Protein AF-A0A3A6JSD5-F1 (afdb_monomer_lite)

Sequence (363 aa):
MSEELAAAHAFDFSALGDLSEQAVETDQQFDLHYGIAQDEYLISCIYVAKMHALTAKAGRYGGGTWTKWYESKGMSEGSARTMTQNGDAFKSATVADLKLLPSISRKDLNLIARSGCAEQLTAAAGDSQRVQELLAQLKAEKDRADAAEKSAQNARKENAYFKELVKSAEAQTSKDAERREEAESRYESALADISGLKEQNAKLQQSYHDADESRIAANLQRQKAEAERDKAEARAKNAEGQLSGSRQVAEAAKLRADKLQEENAALKKQPIAAVVDEEEVDRRAGEKAYEIAAGMTADYKAQQEQDARDAYDSIILAGRSITSIVQSAKMQFRKLPNDQRETAINQFVHTLASAQGEVSACL

Radius of gyration: 69.64 Å; chains: 1; bounding box: 130×43×183 Å

Structure (mmCIF, N/CA/C/O backbone):
data_AF-A0A3A6JSD5-F1
#
_entry.id   AF-A0A3A6JSD5-F1
#
loop_
_atom_site.group_PDB
_atom_site.id
_atom_site.type_symbol
_atom_site.label_atom_id
_atom_site.label_alt_id
_atom_site.label_comp_id
_atom_site.label_asym_id
_atom_site.label_entity_id
_atom_site.label_seq_id
_atom_site.pdbx_PDB_ins_code
_atom_site.Cartn_x
_atom_site.Cartn_y
_atom_site.Cartn_z
_atom_site.occupancy
_atom_site.B_iso_or_equiv
_atom_site.auth_seq_id
_atom_site.auth_comp_id
_atom_site.auth_asym_id
_atom_site.auth_atom_id
_atom_site.pdbx_PDB_model_num
ATOM 1 N N . MET A 1 1 ? 17.916 -12.915 -29.711 1.00 42.59 1 MET A N 1
ATOM 2 C CA . MET A 1 1 ? 17.283 -13.770 -30.741 1.00 42.59 1 MET A CA 1
ATOM 3 C C . MET A 1 1 ? 17.569 -13.285 -32.173 1.00 42.59 1 MET A C 1
ATOM 5 O O . MET A 1 1 ? 16.800 -13.601 -33.067 1.00 42.59 1 MET A O 1
ATOM 9 N N . SER A 1 2 ? 18.663 -12.547 -32.425 1.00 50.66 2 SER A N 1
ATOM 10 C CA . SER A 1 2 ? 18.836 -11.831 -33.708 1.00 50.66 2 SER A CA 1
ATOM 11 C C . SER A 1 2 ? 20.119 -12.163 -34.479 1.00 50.66 2 SER A C 1
ATOM 13 O O . SER A 1 2 ? 20.198 -11.814 -35.646 1.00 50.66 2 SER A O 1
ATOM 15 N N . GLU A 1 3 ? 21.086 -12.868 -33.885 1.00 37.69 3 GLU A N 1
ATOM 16 C CA . GLU A 1 3 ? 22.283 -13.347 -34.607 1.00 37.69 3 GLU A CA 1
ATOM 17 C C . GLU A 1 3 ? 22.128 -14.795 -35.089 1.00 37.69 3 GLU A C 1
ATOM 19 O O . GLU A 1 3 ? 22.501 -15.127 -36.208 1.00 37.69 3 GLU A O 1
ATOM 24 N N . GLU A 1 4 ? 21.473 -15.646 -34.297 1.00 33.38 4 GLU A N 1
ATOM 25 C CA . GLU A 1 4 ? 21.299 -17.069 -34.622 1.00 33.38 4 GLU A CA 1
ATOM 26 C C . GLU A 1 4 ? 20.234 -17.310 -35.711 1.00 33.38 4 GLU A C 1
ATOM 28 O O . GLU A 1 4 ? 20.317 -18.276 -36.463 1.00 33.38 4 GLU A O 1
ATOM 33 N N . LEU A 1 5 ? 19.272 -16.386 -35.868 1.00 34.31 5 LEU A N 1
ATOM 34 C CA . LEU A 1 5 ? 18.280 -16.435 -36.951 1.00 34.31 5 LEU A CA 1
ATOM 35 C C . LEU A 1 5 ? 18.837 -15.929 -38.296 1.00 34.31 5 LEU A C 1
ATOM 37 O O . LEU A 1 5 ? 18.338 -16.326 -39.344 1.00 34.31 5 LEU A O 1
ATOM 41 N N . ALA A 1 6 ? 19.871 -15.077 -38.277 1.00 38.81 6 ALA A N 1
ATOM 42 C CA . ALA A 1 6 ? 20.534 -14.594 -39.491 1.00 38.81 6 ALA A CA 1
ATOM 43 C C . ALA A 1 6 ? 21.442 -15.673 -40.111 1.00 38.81 6 ALA A C 1
ATOM 45 O O . ALA A 1 6 ? 21.559 -15.762 -41.331 1.00 38.81 6 ALA A O 1
ATOM 46 N N . ALA A 1 7 ? 22.017 -16.552 -39.282 1.00 39.84 7 ALA A N 1
ATOM 47 C CA . ALA A 1 7 ? 22.824 -17.683 -39.738 1.00 39.84 7 ALA A CA 1
ATOM 48 C C . ALA A 1 7 ? 22.007 -18.775 -40.464 1.00 39.84 7 ALA A C 1
ATOM 50 O O . ALA A 1 7 ? 22.569 -19.546 -41.238 1.00 39.84 7 ALA A O 1
ATOM 51 N N . ALA A 1 8 ? 20.685 -18.835 -40.261 1.00 41.03 8 ALA A N 1
ATOM 52 C CA . ALA A 1 8 ? 19.829 -19.896 -40.800 1.00 41.03 8 ALA A CA 1
ATOM 53 C C . ALA A 1 8 ? 19.474 -19.750 -42.299 1.00 41.03 8 ALA A C 1
ATOM 55 O O . ALA A 1 8 ? 18.882 -20.665 -42.868 1.00 41.03 8 ALA A O 1
ATOM 56 N N . HIS A 1 9 ? 19.839 -18.635 -42.948 1.00 55.91 9 HIS A N 1
ATOM 57 C CA . HIS A 1 9 ? 19.496 -18.341 -44.351 1.00 55.91 9 HIS A CA 1
ATOM 58 C C . HIS A 1 9 ? 20.699 -18.044 -45.268 1.00 55.91 9 HIS A C 1
ATOM 60 O O . HIS A 1 9 ? 20.503 -17.621 -46.407 1.00 55.91 9 HIS A O 1
ATOM 66 N N . ALA A 1 10 ? 21.936 -18.274 -44.817 1.00 72.56 10 ALA A N 1
ATOM 67 C CA . ALA A 1 10 ? 23.118 -18.085 -45.660 1.00 72.56 10 ALA A CA 1
ATOM 68 C C . ALA A 1 10 ? 23.204 -19.170 -46.752 1.00 72.56 10 ALA A C 1
ATOM 70 O O . ALA A 1 10 ? 23.018 -20.358 -46.481 1.00 72.56 10 ALA A O 1
ATOM 71 N N . PHE A 1 11 ? 23.488 -18.768 -47.993 1.00 85.75 11 PHE A N 1
ATOM 72 C CA . PHE A 1 11 ? 23.647 -19.705 -49.104 1.00 85.75 11 PHE A CA 1
ATOM 73 C C . PHE A 1 11 ? 24.937 -20.527 -48.937 1.00 85.75 11 PHE A C 1
ATOM 75 O O . PHE A 1 11 ? 26.003 -19.977 -48.664 1.00 85.75 11 PHE A O 1
ATOM 82 N N . ASP A 1 12 ? 24.860 -21.849 -49.115 1.00 87.81 12 ASP A N 1
ATOM 83 C CA . ASP A 1 12 ? 26.026 -22.725 -48.972 1.00 87.81 12 ASP A CA 1
ATOM 84 C C . ASP A 1 12 ? 26.938 -22.669 -50.211 1.00 87.81 12 ASP A C 1
ATOM 86 O O . ASP A 1 12 ? 26.616 -23.190 -51.285 1.00 87.81 12 ASP A O 1
ATOM 90 N N . PHE A 1 13 ? 28.113 -22.059 -50.043 1.00 89.81 13 PHE A N 1
ATOM 91 C CA . PHE A 1 13 ? 29.154 -21.962 -51.069 1.00 89.81 13 PHE A CA 1
ATOM 92 C C . PHE A 1 13 ? 30.253 -23.027 -50.952 1.00 89.81 13 PHE A C 1
ATOM 94 O O . PHE A 1 13 ? 31.228 -22.961 -51.704 1.00 89.81 13 PHE A O 1
ATOM 101 N N . SER A 1 14 ? 30.122 -24.025 -50.069 1.00 86.38 14 SER A N 1
ATOM 102 C CA . SER A 1 14 ? 31.127 -25.086 -49.861 1.00 86.38 14 SER A CA 1
ATOM 103 C C . SER A 1 14 ? 31.531 -25.802 -51.158 1.00 86.38 14 SER A C 1
ATOM 105 O O . SER A 1 14 ? 32.693 -26.153 -51.363 1.00 86.38 14 SER A O 1
ATOM 107 N N . ALA A 1 15 ? 30.593 -25.929 -52.100 1.00 83.62 15 ALA A N 1
ATOM 108 C CA . ALA A 1 15 ? 30.813 -26.527 -53.415 1.00 83.62 15 ALA A CA 1
ATOM 109 C C . ALA A 1 15 ? 31.814 -25.767 -54.315 1.00 83.62 15 ALA A C 1
ATOM 111 O O . ALA A 1 15 ? 32.193 -26.296 -55.365 1.00 83.62 15 ALA A O 1
ATOM 112 N N . LEU A 1 16 ? 32.218 -24.545 -53.944 1.00 84.44 16 LEU A N 1
ATOM 113 C CA . LEU A 1 16 ? 33.203 -23.730 -54.663 1.00 84.44 16 LEU A CA 1
ATOM 114 C C . LEU A 1 16 ? 34.655 -23.967 -54.205 1.00 84.44 16 LEU A C 1
ATOM 116 O O . LEU A 1 16 ? 35.563 -23.385 -54.801 1.00 84.44 16 LEU A O 1
ATOM 120 N N . GLY A 1 17 ? 34.891 -24.821 -53.200 1.00 86.56 17 GLY A N 1
ATOM 121 C CA . GLY A 1 17 ? 36.236 -25.130 -52.698 1.00 86.56 17 GLY A CA 1
ATOM 122 C C . GLY A 1 17 ? 36.961 -23.871 -52.221 1.00 86.56 17 GLY A C 1
ATOM 123 O O . GLY A 1 17 ? 36.380 -23.068 -51.501 1.00 86.56 17 GLY A O 1
ATOM 124 N N . ASP A 1 18 ? 38.188 -23.649 -52.689 1.00 87.69 18 ASP A N 1
ATOM 125 C CA . ASP A 1 18 ? 39.027 -22.500 -52.304 1.00 87.69 18 ASP A CA 1
ATOM 126 C C . ASP A 1 18 ? 38.413 -21.122 -52.636 1.00 87.69 18 ASP A C 1
ATOM 128 O O . ASP A 1 18 ? 38.892 -20.089 -52.169 1.00 87.69 18 ASP A O 1
ATOM 132 N N . LEU A 1 19 ? 37.351 -21.075 -53.449 1.00 85.88 19 LEU A N 1
ATOM 133 C CA . LEU A 1 19 ? 36.628 -19.843 -53.784 1.00 85.88 19 LEU A CA 1
ATOM 134 C C . LEU A 1 19 ? 35.422 -19.576 -52.865 1.00 85.88 19 LEU A C 1
ATOM 136 O O . LEU A 1 19 ? 34.755 -18.554 -53.038 1.00 85.88 19 LEU A O 1
ATOM 140 N N . SER A 1 20 ? 35.120 -20.461 -51.907 1.00 86.56 20 SER A N 1
ATOM 141 C CA . SER A 1 20 ? 33.927 -20.361 -51.056 1.00 86.56 20 SER A CA 1
ATOM 142 C C . SER A 1 20 ? 33.933 -19.115 -50.173 1.00 86.56 20 SER A C 1
ATOM 144 O O . SER A 1 20 ? 32.911 -18.451 -50.063 1.00 86.56 20 SER A O 1
ATOM 146 N N . GLU A 1 21 ? 35.076 -18.754 -49.588 1.00 81.56 21 GLU A N 1
ATOM 147 C CA . GLU A 1 21 ? 35.198 -17.571 -48.724 1.00 81.56 21 GLU A CA 1
ATOM 148 C C . GLU A 1 21 ? 34.956 -16.274 -49.512 1.00 81.56 21 GLU A C 1
ATOM 150 O O . GLU A 1 21 ? 34.164 -15.426 -49.104 1.00 81.56 21 GLU A O 1
ATOM 155 N N . GLN A 1 22 ? 35.535 -16.173 -50.715 1.00 78.75 22 GLN A N 1
ATOM 156 C CA . GLN A 1 22 ? 35.304 -15.039 -51.618 1.00 78.75 22 GLN A CA 1
ATOM 157 C C . GLN A 1 22 ? 33.846 -14.956 -52.081 1.00 78.75 22 GLN A C 1
ATOM 159 O O . GLN A 1 22 ? 33.339 -13.861 -52.338 1.00 78.75 22 GLN A O 1
ATOM 164 N N . ALA A 1 23 ? 33.169 -16.099 -52.217 1.00 85.12 23 ALA A N 1
ATOM 165 C CA . ALA A 1 23 ? 31.754 -16.147 -52.551 1.00 85.12 23 ALA A CA 1
ATOM 166 C C . ALA A 1 23 ? 30.880 -15.718 -51.364 1.00 85.12 23 ALA A C 1
ATOM 168 O O . ALA A 1 23 ? 29.993 -14.900 -51.562 1.00 85.12 23 ALA A O 1
ATOM 169 N N . VAL A 1 24 ? 31.176 -16.150 -50.134 1.00 88.12 24 VAL A N 1
ATOM 170 C CA . VAL A 1 24 ? 30.471 -15.682 -48.924 1.00 88.12 24 VAL A CA 1
ATOM 171 C C . VAL A 1 24 ? 30.602 -14.167 -48.763 1.00 88.12 24 VAL A C 1
ATOM 173 O O . VAL A 1 24 ? 29.607 -13.482 -48.544 1.00 88.12 24 VAL A O 1
ATOM 176 N N . GLU A 1 25 ? 31.803 -13.617 -48.939 1.00 78.12 25 GLU A N 1
ATOM 177 C CA . GLU A 1 25 ? 32.008 -12.166 -48.886 1.00 78.12 25 GLU A CA 1
ATOM 178 C C . GLU A 1 25 ? 31.223 -11.450 -49.999 1.00 78.12 25 GLU A C 1
ATOM 180 O O . GLU A 1 25 ? 30.552 -10.448 -49.761 1.00 78.12 25 GLU A O 1
ATOM 185 N N . THR A 1 26 ? 31.262 -11.982 -51.224 1.00 80.94 26 THR A N 1
ATOM 186 C CA . THR A 1 26 ? 30.522 -11.422 -52.368 1.00 80.94 26 THR A CA 1
ATOM 187 C C . THR A 1 26 ? 29.004 -11.476 -52.150 1.00 80.94 26 THR A C 1
ATOM 189 O O . THR A 1 26 ? 28.303 -10.561 -52.576 1.00 80.94 26 THR A O 1
ATOM 192 N N . ASP A 1 27 ? 28.504 -12.509 -51.473 1.00 86.56 27 ASP A N 1
ATOM 193 C CA . ASP A 1 27 ? 27.097 -12.686 -51.112 1.00 86.56 27 ASP A CA 1
ATOM 194 C C . ASP A 1 27 ? 26.633 -11.649 -50.088 1.00 86.56 27 ASP A C 1
ATOM 196 O O . ASP A 1 27 ? 25.648 -10.949 -50.310 1.00 86.56 27 ASP A O 1
ATOM 200 N N . GLN A 1 28 ? 27.402 -11.478 -49.012 1.00 80.81 28 GLN A N 1
ATOM 201 C CA . GLN A 1 28 ? 27.122 -10.475 -47.985 1.00 80.81 28 GLN A CA 1
ATOM 202 C C . GLN A 1 28 ? 27.120 -9.062 -48.572 1.00 80.81 28 GLN A C 1
ATOM 204 O O . GLN A 1 28 ? 26.242 -8.259 -48.268 1.00 80.81 28 GLN A O 1
ATOM 209 N N . GLN A 1 29 ? 28.081 -8.761 -49.448 1.00 75.88 29 GLN A N 1
ATOM 210 C CA . GLN A 1 29 ? 28.134 -7.466 -50.120 1.00 75.88 29 GLN A CA 1
ATOM 211 C C . GLN A 1 29 ? 26.963 -7.263 -51.088 1.00 75.88 29 GLN A C 1
ATOM 213 O O . GLN A 1 29 ? 26.443 -6.157 -51.197 1.00 75.88 29 GLN A O 1
ATOM 218 N N . PHE A 1 30 ? 26.504 -8.313 -51.770 1.00 82.06 30 PHE A N 1
ATOM 219 C CA . PHE A 1 30 ? 25.304 -8.229 -52.597 1.00 82.06 30 PHE A CA 1
ATOM 220 C C . PHE A 1 30 ? 24.054 -7.916 -51.758 1.00 82.06 30 PHE A C 1
ATOM 222 O O . PHE A 1 30 ? 23.302 -7.008 -52.121 1.00 82.06 30 PHE A O 1
ATOM 229 N N . ASP A 1 31 ? 23.867 -8.597 -50.624 1.00 83.94 31 ASP A N 1
ATOM 230 C CA . ASP A 1 31 ? 22.701 -8.424 -49.743 1.00 83.94 31 ASP A CA 1
ATOM 231 C C . ASP A 1 31 ? 22.608 -7.026 -49.121 1.00 83.94 31 ASP A C 1
ATOM 233 O O . ASP A 1 31 ? 21.510 -6.530 -48.881 1.00 83.94 31 ASP A O 1
ATOM 237 N N . LEU A 1 32 ? 23.745 -6.359 -48.905 1.00 75.19 32 LEU A N 1
ATOM 238 C CA . LEU A 1 32 ? 23.772 -4.980 -48.409 1.00 75.19 32 LEU A CA 1
ATOM 239 C C . LEU A 1 32 ? 23.178 -3.966 -49.394 1.00 75.19 32 LEU A C 1
ATOM 241 O O . LEU A 1 32 ? 22.755 -2.898 -48.963 1.00 75.19 32 LEU A O 1
ATOM 245 N N . HIS A 1 33 ? 23.164 -4.285 -50.690 1.00 72.81 33 HIS A N 1
ATOM 246 C CA . HIS A 1 33 ? 22.821 -3.337 -51.753 1.00 72.81 33 HIS A CA 1
ATOM 247 C C . HIS A 1 33 ? 21.569 -3.728 -52.538 1.00 72.81 33 HIS A C 1
ATOM 249 O O . HIS A 1 33 ? 20.873 -2.881 -53.105 1.00 72.81 33 HIS A O 1
ATOM 255 N N . TYR A 1 34 ? 21.271 -5.022 -52.608 1.00 78.50 34 TYR A N 1
ATOM 256 C CA . TYR A 1 34 ? 20.172 -5.524 -53.415 1.00 78.50 34 TYR A CA 1
ATOM 257 C C . TYR A 1 34 ? 18.807 -5.131 -52.831 1.00 78.50 34 TYR A C 1
ATOM 259 O O . TYR A 1 34 ? 18.464 -5.472 -51.705 1.00 78.50 34 TYR A O 1
ATOM 267 N N . GLY A 1 35 ? 18.008 -4.405 -53.621 1.00 71.50 35 GLY A N 1
ATOM 268 C CA . GLY A 1 35 ? 16.639 -4.016 -53.260 1.00 71.50 35 GLY A CA 1
ATOM 269 C C . GLY A 1 35 ? 16.515 -2.835 -52.287 1.00 71.50 35 GLY A C 1
ATOM 270 O O . GLY A 1 35 ? 15.391 -2.469 -51.951 1.00 71.50 35 GLY A O 1
ATOM 271 N N . ILE A 1 36 ? 17.626 -2.216 -51.869 1.00 70.06 36 ILE A N 1
ATOM 272 C CA . ILE A 1 36 ? 17.626 -1.107 -50.901 1.00 70.06 36 ILE A CA 1
ATOM 273 C C . ILE A 1 36 ? 17.214 0.224 -51.546 1.00 70.06 36 ILE A C 1
ATOM 275 O O . ILE A 1 36 ? 16.305 0.893 -51.055 1.00 70.06 36 ILE A O 1
ATOM 279 N N . ALA A 1 37 ? 17.849 0.614 -52.656 1.00 61.47 37 ALA A N 1
ATOM 280 C CA . ALA A 1 37 ? 17.538 1.853 -53.370 1.00 61.47 37 ALA A CA 1
ATOM 281 C C . ALA A 1 37 ? 17.940 1.786 -54.855 1.00 61.47 37 ALA A C 1
ATOM 283 O O . ALA A 1 37 ? 18.805 1.007 -55.260 1.00 61.47 37 ALA A O 1
ATOM 284 N N . GLN A 1 38 ? 17.305 2.613 -55.695 1.00 50.62 38 GLN A N 1
ATOM 285 C CA . GLN A 1 38 ? 17.523 2.607 -57.151 1.00 50.62 38 GLN A CA 1
ATOM 286 C C . GLN A 1 38 ? 18.965 2.982 -57.539 1.00 50.62 38 GLN A C 1
ATOM 288 O O . GLN A 1 38 ? 19.469 2.555 -58.577 1.00 50.62 38 GLN A O 1
ATOM 293 N N . ASP A 1 39 ? 19.642 3.780 -56.720 1.00 48.72 39 ASP A N 1
ATOM 294 C CA . ASP A 1 39 ? 21.018 4.216 -56.929 1.00 48.72 39 ASP A CA 1
ATOM 295 C C . ASP A 1 39 ? 22.075 3.170 -56.551 1.00 48.72 39 ASP A C 1
ATOM 297 O O . ASP A 1 39 ? 23.202 3.284 -57.038 1.00 48.72 39 ASP A O 1
ATOM 301 N N . GLU A 1 40 ? 21.710 2.136 -55.790 1.00 59.59 40 GLU A N 1
ATOM 302 C CA . GLU A 1 40 ? 22.591 1.019 -55.416 1.00 59.59 40 GLU A CA 1
ATOM 303 C C . GLU A 1 40 ? 22.521 -0.169 -56.389 1.00 59.59 40 GLU A C 1
ATOM 305 O O . GLU A 1 40 ? 23.365 -1.065 -56.353 1.00 59.59 40 GLU A O 1
ATOM 310 N N . TYR A 1 41 ? 21.590 -0.134 -57.348 1.00 69.00 41 TYR A N 1
ATOM 311 C CA . TYR A 1 41 ? 21.395 -1.184 -58.355 1.00 69.00 41 TYR A CA 1
ATOM 312 C C . TYR A 1 41 ? 22.679 -1.558 -59.117 1.00 69.00 41 TYR A C 1
ATOM 314 O O . TYR A 1 41 ? 22.926 -2.730 -59.409 1.00 69.00 41 TYR A O 1
ATOM 322 N N . LEU A 1 42 ? 23.526 -0.572 -59.427 1.00 64.12 42 LEU A N 1
ATOM 323 C CA . LEU A 1 42 ? 24.788 -0.804 -60.136 1.00 64.12 42 LEU A CA 1
ATOM 324 C C . LEU A 1 42 ? 25.796 -1.580 -59.279 1.00 64.12 42 LEU A C 1
ATOM 326 O O . LEU A 1 42 ? 26.529 -2.416 -59.802 1.00 64.12 42 LEU A O 1
ATOM 330 N N . ILE A 1 43 ? 25.794 -1.349 -57.965 1.00 65.06 43 ILE A N 1
ATOM 331 C CA . ILE A 1 43 ? 26.644 -2.071 -57.014 1.00 65.06 43 ILE A CA 1
ATOM 332 C C . ILE A 1 43 ? 26.191 -3.532 -56.937 1.00 65.06 43 ILE A C 1
ATOM 334 O O . ILE A 1 43 ? 27.011 -4.445 -57.052 1.00 65.06 43 ILE A O 1
ATOM 338 N N . SER A 1 44 ? 24.879 -3.772 -56.877 1.00 73.94 44 SER A N 1
ATOM 339 C CA . SER A 1 44 ? 24.324 -5.126 -56.963 1.00 73.94 44 SER A CA 1
ATOM 340 C C . SER A 1 44 ? 24.715 -5.828 -58.272 1.00 73.94 44 SER A C 1
ATOM 342 O O . SER A 1 44 ? 25.074 -7.003 -58.247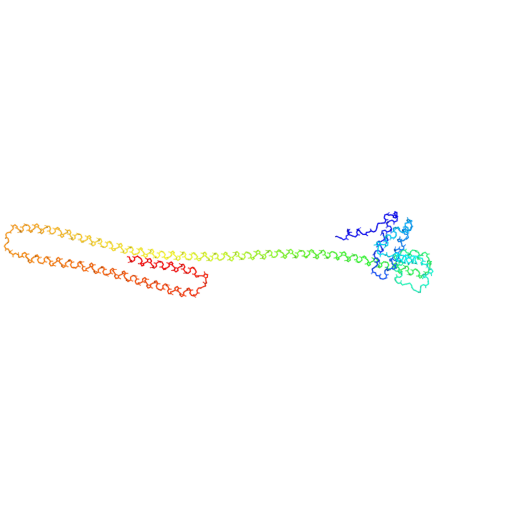 1.00 73.94 44 SER A O 1
ATOM 344 N N . CYS A 1 45 ? 24.725 -5.125 -59.414 1.00 76.56 45 CYS A N 1
ATOM 345 C CA . CYS A 1 45 ? 25.175 -5.688 -60.697 1.00 76.56 45 CYS A CA 1
ATOM 346 C C . CYS A 1 45 ? 26.647 -6.139 -60.658 1.00 76.56 45 CYS A C 1
ATOM 348 O O . CYS A 1 45 ? 26.979 -7.210 -61.170 1.00 76.56 45 CYS A O 1
ATOM 350 N N . ILE A 1 46 ? 27.527 -5.363 -60.015 1.00 76.19 46 ILE A N 1
ATOM 351 C CA . ILE A 1 46 ? 28.951 -5.703 -59.858 1.00 76.19 46 ILE A CA 1
ATOM 352 C C . ILE A 1 46 ? 29.116 -7.001 -59.061 1.00 76.19 46 ILE A C 1
ATOM 354 O O . ILE A 1 46 ? 29.869 -7.887 -59.482 1.00 76.19 46 ILE A O 1
ATOM 358 N N . TYR A 1 47 ? 28.403 -7.149 -57.942 1.00 81.81 47 TYR A N 1
ATOM 359 C CA . TYR A 1 47 ? 28.507 -8.351 -57.111 1.00 81.81 47 TYR A CA 1
ATOM 360 C C . TYR A 1 47 ? 27.864 -9.580 -57.763 1.00 81.81 47 TYR A C 1
ATOM 362 O O . TYR A 1 47 ? 28.445 -10.662 -57.693 1.00 81.81 47 TYR A O 1
ATOM 370 N N . VAL A 1 48 ? 26.774 -9.422 -58.522 1.00 86.12 48 VAL A N 1
ATOM 371 C CA . VAL A 1 48 ? 26.215 -10.505 -59.358 1.00 86.12 48 VAL A CA 1
ATOM 372 C C . VAL A 1 48 ? 27.226 -10.967 -60.410 1.00 86.12 48 VAL A C 1
ATOM 374 O O . VAL A 1 48 ? 27.431 -12.170 -60.588 1.00 86.12 48 VAL A O 1
ATOM 377 N N . ALA A 1 49 ? 27.914 -10.038 -61.077 1.00 82.19 49 ALA A N 1
ATOM 378 C CA . ALA A 1 49 ? 28.960 -10.366 -62.044 1.00 82.19 49 ALA A CA 1
ATOM 379 C C . ALA A 1 49 ? 30.202 -10.996 -61.384 1.00 82.19 49 ALA A C 1
ATOM 381 O O . ALA A 1 49 ? 30.868 -11.849 -61.971 1.00 82.19 49 ALA A O 1
ATOM 382 N N . LYS A 1 50 ? 30.563 -10.588 -60.160 1.00 83.44 50 LYS A N 1
ATOM 383 C CA . LYS A 1 50 ? 31.647 -11.218 -59.383 1.00 83.44 50 LYS A CA 1
ATOM 384 C C . LYS A 1 50 ? 31.275 -12.650 -58.985 1.00 83.44 50 LYS A C 1
ATOM 386 O O . LYS A 1 50 ? 32.079 -13.554 -59.201 1.00 83.44 50 LYS A O 1
ATOM 391 N N . MET A 1 51 ? 30.052 -12.873 -58.505 1.00 87.88 51 MET A N 1
ATOM 392 C CA . MET A 1 51 ? 29.543 -14.203 -58.157 1.00 87.88 51 MET A CA 1
ATOM 393 C C . MET A 1 51 ? 29.476 -15.129 -59.378 1.00 87.88 51 MET A C 1
ATOM 395 O O . MET A 1 51 ? 29.882 -16.293 -59.321 1.00 87.88 51 MET A O 1
ATOM 399 N N . HIS A 1 52 ? 29.025 -14.597 -60.516 1.00 88.94 52 HIS A N 1
ATOM 400 C CA . HIS A 1 52 ? 29.042 -15.294 -61.803 1.00 88.94 52 HIS A CA 1
ATOM 401 C C . HIS A 1 52 ? 30.462 -15.727 -62.195 1.00 88.94 52 HIS A C 1
ATOM 403 O O . HIS A 1 52 ? 30.691 -16.897 -62.491 1.00 88.94 52 HIS A O 1
ATOM 409 N N . ALA A 1 53 ? 31.452 -14.839 -62.080 1.00 86.12 53 ALA A N 1
ATOM 410 C CA . ALA A 1 53 ? 32.843 -15.173 -62.378 1.00 86.12 53 ALA A CA 1
ATOM 411 C C . ALA A 1 53 ? 33.440 -16.224 -61.418 1.00 86.12 53 ALA A C 1
ATOM 413 O O . ALA A 1 53 ? 34.167 -17.112 -61.864 1.00 86.12 53 ALA A O 1
ATOM 414 N N . LEU A 1 54 ? 33.147 -16.149 -60.113 1.00 85.56 54 LEU A N 1
ATOM 415 C CA . LEU A 1 54 ? 33.625 -17.120 -59.115 1.00 85.56 54 LEU A CA 1
ATOM 416 C C . LEU A 1 54 ? 33.069 -18.525 -59.384 1.00 85.56 54 LEU A C 1
ATOM 418 O O . LEU A 1 54 ? 33.810 -19.507 -59.417 1.00 85.56 54 LEU A O 1
ATOM 422 N N . THR A 1 55 ? 31.769 -18.613 -59.652 1.00 87.56 55 THR A N 1
ATOM 423 C CA . THR A 1 55 ? 31.092 -19.881 -59.964 1.00 87.56 55 THR A CA 1
ATOM 424 C C . THR A 1 55 ? 31.498 -20.454 -61.326 1.00 87.56 55 THR A C 1
ATOM 426 O O . THR A 1 55 ? 31.624 -21.675 -61.466 1.00 87.56 55 THR A O 1
ATOM 429 N N . ALA A 1 56 ? 31.781 -19.598 -62.313 1.00 86.12 56 ALA A N 1
ATOM 430 C CA . ALA A 1 56 ? 32.348 -20.006 -63.596 1.00 86.12 56 ALA A CA 1
ATOM 431 C C . ALA A 1 56 ? 33.778 -20.553 -63.449 1.00 86.12 56 ALA A C 1
ATOM 433 O O . ALA A 1 56 ? 34.078 -21.610 -64.003 1.00 86.12 56 ALA A O 1
ATOM 434 N N . LYS A 1 57 ? 34.641 -19.899 -62.654 1.00 83.69 57 LYS A N 1
ATOM 435 C CA . LYS A 1 57 ? 36.012 -20.369 -62.362 1.00 83.69 57 LYS A CA 1
ATOM 436 C C . LYS A 1 57 ? 36.040 -21.730 -61.668 1.00 83.69 57 LYS A C 1
ATOM 438 O O . LYS A 1 57 ? 36.916 -22.535 -61.960 1.00 83.69 57 LYS A O 1
ATOM 443 N N . ALA A 1 58 ? 35.064 -22.013 -60.807 1.00 81.38 58 ALA A N 1
ATOM 444 C CA . ALA A 1 58 ? 34.901 -23.324 -60.179 1.00 81.38 58 ALA A CA 1
ATOM 445 C C . ALA A 1 58 ? 34.369 -24.413 -61.142 1.00 81.38 58 ALA A C 1
ATOM 447 O O . ALA A 1 58 ? 34.177 -25.560 -60.734 1.00 81.38 58 ALA A O 1
ATOM 448 N N . GLY A 1 59 ? 34.082 -24.077 -62.408 1.00 76.81 59 GLY A N 1
ATOM 449 C CA . GLY A 1 59 ? 33.519 -25.006 -63.391 1.00 76.81 59 GLY A CA 1
ATOM 450 C C . GLY A 1 59 ? 32.090 -25.447 -63.055 1.00 76.81 59 GLY A C 1
ATOM 451 O O . GLY A 1 59 ? 31.704 -26.574 -63.359 1.00 76.81 59 GLY A O 1
ATOM 452 N N . ARG A 1 60 ? 31.310 -24.596 -62.374 1.00 72.81 60 ARG A N 1
ATOM 453 C CA . ARG A 1 60 ? 29.948 -24.893 -61.882 1.00 72.81 60 ARG A CA 1
ATOM 454 C C . ARG A 1 60 ? 28.878 -24.002 -62.535 1.00 72.81 60 ARG A C 1
ATOM 456 O O . ARG A 1 60 ? 27.880 -23.662 -61.897 1.00 72.81 60 ARG A O 1
ATOM 463 N N . TYR A 1 61 ? 29.083 -23.612 -63.795 1.00 66.31 61 TYR A N 1
ATOM 464 C CA . TYR A 1 61 ? 28.170 -22.750 -64.556 1.00 66.31 61 TYR A CA 1
ATOM 465 C C . TYR A 1 61 ? 27.127 -23.559 -65.359 1.00 66.31 61 TYR A C 1
ATOM 467 O O . TYR A 1 61 ? 27.486 -24.532 -66.014 1.00 66.31 61 TYR A O 1
ATOM 475 N N . GLY A 1 62 ? 25.852 -23.134 -65.321 1.00 53.66 62 GLY A N 1
ATOM 476 C CA . GLY A 1 62 ? 24.714 -23.754 -66.029 1.00 53.66 62 GLY A CA 1
ATOM 477 C C . GLY A 1 62 ? 23.942 -24.785 -65.192 1.00 53.66 62 GLY A C 1
ATOM 478 O O . GLY A 1 62 ? 24.312 -25.952 -65.154 1.00 53.66 62 GLY A O 1
ATOM 479 N N . GLY A 1 63 ? 22.885 -24.356 -64.486 1.00 59.22 63 GLY A N 1
ATOM 480 C CA . GLY A 1 63 ? 22.086 -25.213 -63.585 1.00 59.22 63 GLY A CA 1
ATOM 481 C C . GLY A 1 63 ? 22.768 -25.562 -62.249 1.00 59.22 63 GLY A C 1
ATOM 482 O O . GLY A 1 63 ? 22.223 -26.318 -61.447 1.00 59.22 63 GLY A O 1
ATOM 483 N N . GLY A 1 64 ? 23.972 -25.025 -62.018 1.00 78.50 64 GLY A N 1
ATOM 484 C CA . GLY A 1 64 ? 24.801 -25.250 -60.832 1.00 78.50 64 GLY A CA 1
ATOM 485 C C . GLY A 1 64 ? 24.650 -24.176 -59.747 1.00 78.50 64 GLY A C 1
ATOM 486 O O . GLY A 1 64 ? 23.590 -23.581 -59.566 1.00 78.50 64 GLY A O 1
ATOM 487 N N . THR A 1 65 ? 25.735 -23.921 -59.012 1.00 84.81 65 THR A N 1
ATOM 488 C CA . THR A 1 65 ? 25.773 -23.044 -57.825 1.00 84.81 65 THR A CA 1
ATOM 489 C C . THR A 1 65 ? 25.299 -21.616 -58.108 1.00 84.81 65 THR A C 1
ATOM 491 O O . THR A 1 65 ? 24.600 -21.043 -57.283 1.00 84.81 65 THR A O 1
ATOM 494 N N . TRP A 1 66 ? 25.599 -21.057 -59.286 1.00 88.25 66 TRP A N 1
ATOM 495 C CA . TRP A 1 66 ? 25.141 -19.712 -59.665 1.00 88.25 66 TRP A CA 1
ATOM 496 C C . TRP A 1 66 ? 23.619 -19.618 -59.823 1.00 88.25 66 TRP A C 1
ATOM 498 O O . TRP A 1 66 ? 23.017 -18.649 -59.370 1.00 88.25 66 TRP A O 1
ATOM 508 N N . THR A 1 67 ? 23.010 -20.645 -60.426 1.00 89.75 67 THR A N 1
ATOM 509 C CA . THR A 1 67 ? 21.557 -20.736 -60.619 1.00 89.75 67 THR A CA 1
ATOM 510 C C . THR A 1 67 ? 20.839 -20.774 -59.280 1.00 89.75 67 THR A C 1
ATOM 512 O O . THR A 1 67 ? 20.016 -19.911 -58.994 1.00 89.75 67 THR A O 1
ATOM 515 N N . LYS A 1 68 ? 21.250 -21.702 -58.411 1.00 89.94 68 LYS A N 1
ATOM 516 C CA . LYS A 1 68 ? 20.683 -21.834 -57.064 1.00 89.94 68 LYS A CA 1
ATOM 517 C C . LYS A 1 68 ? 20.878 -20.570 -56.229 1.00 89.94 68 LYS A C 1
ATOM 519 O O . LYS A 1 68 ? 20.017 -20.225 -55.425 1.00 89.94 68 LYS A O 1
ATOM 524 N N . TRP A 1 69 ? 22.008 -19.888 -56.415 1.00 91.94 69 TRP A N 1
ATOM 525 C CA . TRP A 1 69 ? 22.312 -18.665 -55.691 1.00 91.94 69 TRP A CA 1
ATOM 526 C C . TRP A 1 69 ? 21.351 -17.538 -56.061 1.00 91.94 69 TRP A C 1
ATOM 528 O O . TRP A 1 69 ? 20.652 -17.047 -55.178 1.00 91.94 69 TRP A O 1
ATOM 538 N N . TYR A 1 70 ? 21.234 -17.157 -57.339 1.00 90.88 70 TYR A N 1
ATOM 539 C CA . TYR A 1 70 ? 20.339 -16.048 -57.689 1.00 90.88 70 TYR A CA 1
ATOM 540 C C . TYR A 1 70 ? 18.862 -16.394 -57.412 1.00 90.88 70 TYR A C 1
ATOM 542 O O . TYR A 1 70 ? 18.087 -15.510 -57.047 1.00 90.88 70 TYR A O 1
ATOM 550 N N . GLU A 1 71 ? 18.471 -17.671 -57.519 1.00 90.75 71 GLU A N 1
ATOM 551 C CA . GLU A 1 71 ? 17.129 -18.146 -57.150 1.00 90.75 71 GLU A CA 1
ATOM 552 C C . GLU A 1 71 ? 16.858 -17.961 -55.652 1.00 90.75 71 GLU A C 1
ATOM 554 O O . GLU A 1 71 ? 15.784 -17.489 -55.279 1.00 90.75 71 GLU A O 1
ATOM 559 N N . SER A 1 72 ? 17.845 -18.244 -54.793 1.00 90.12 72 SER A N 1
ATOM 560 C CA . SER A 1 72 ? 17.750 -17.988 -53.346 1.00 90.12 72 SER A CA 1
ATOM 561 C C . SER A 1 72 ? 17.578 -16.505 -53.010 1.00 90.12 72 SER A C 1
ATOM 563 O O . SER A 1 72 ? 16.942 -16.168 -52.015 1.00 90.12 72 SER A O 1
ATOM 565 N N . LYS A 1 73 ? 18.071 -15.614 -53.879 1.00 88.62 73 LYS A N 1
ATOM 566 C CA . LYS A 1 73 ? 17.890 -14.157 -53.784 1.00 88.62 73 LYS A CA 1
ATOM 567 C C . LYS A 1 73 ? 16.581 -13.666 -54.417 1.00 88.62 73 LYS A C 1
ATOM 569 O O . LYS A 1 73 ? 16.346 -12.462 -54.498 1.00 88.62 73 LYS A O 1
ATOM 574 N N . GLY A 1 74 ? 15.728 -14.578 -54.890 1.00 89.06 74 GLY A N 1
ATOM 575 C CA . GLY A 1 74 ? 14.451 -14.261 -55.531 1.00 89.06 74 GLY A CA 1
ATOM 576 C C . GLY A 1 74 ? 14.589 -13.639 -56.925 1.00 89.06 74 GLY A C 1
ATOM 577 O O . GLY A 1 74 ? 13.654 -13.000 -57.407 1.00 89.06 74 GLY A O 1
ATOM 578 N N . MET A 1 75 ? 15.746 -13.784 -57.577 1.00 90.50 75 MET A N 1
ATOM 579 C CA . MET A 1 75 ? 15.990 -13.241 -58.913 1.00 90.50 75 MET A CA 1
ATOM 580 C C . MET A 1 75 ? 15.511 -14.204 -60.003 1.00 90.50 75 MET A C 1
ATOM 582 O O . MET A 1 75 ? 15.674 -15.418 -59.900 1.00 90.50 75 MET A O 1
ATOM 586 N N . SER A 1 76 ? 14.981 -13.658 -61.100 1.00 91.06 76 SER A N 1
ATOM 587 C CA . SER A 1 76 ? 14.753 -14.441 -62.321 1.00 91.06 76 SER A CA 1
ATOM 588 C C . SER A 1 76 ? 16.060 -14.639 -63.100 1.00 91.06 76 SER A C 1
ATOM 590 O O . SER A 1 76 ? 16.960 -13.799 -63.026 1.00 91.06 76 SER A O 1
ATOM 592 N N . GLU A 1 77 ? 16.150 -15.695 -63.916 1.00 89.00 77 GLU A N 1
ATOM 593 C CA . GLU A 1 77 ? 17.306 -15.925 -64.800 1.00 89.00 77 GLU A CA 1
ATOM 594 C C . GLU A 1 77 ? 17.568 -14.726 -65.729 1.00 89.00 77 GLU A C 1
ATOM 596 O O . GLU A 1 77 ? 18.716 -14.326 -65.930 1.00 89.00 77 GLU A O 1
ATOM 601 N N . GLY A 1 78 ? 16.502 -14.114 -66.262 1.00 87.25 78 GLY A N 1
ATOM 602 C CA . GLY A 1 78 ? 16.599 -12.916 -67.097 1.00 87.25 78 GLY A CA 1
ATOM 603 C C . GLY A 1 78 ? 17.219 -11.741 -66.341 1.00 87.25 78 GLY A C 1
ATOM 604 O O . GLY A 1 78 ? 18.175 -11.137 -66.823 1.00 87.25 78 GLY A O 1
ATOM 605 N N . SER A 1 79 ? 16.743 -11.473 -65.121 1.00 85.50 79 SER A N 1
ATOM 606 C CA . SER A 1 79 ? 17.281 -10.419 -64.252 1.00 85.50 79 SER A CA 1
ATOM 607 C C . SER A 1 79 ? 18.743 -10.672 -63.887 1.00 85.50 79 SER A C 1
ATOM 609 O O . SER A 1 79 ? 19.563 -9.764 -64.005 1.00 85.50 79 SER A O 1
ATOM 611 N N . ALA A 1 80 ? 19.090 -11.903 -63.504 1.00 89.00 80 ALA A N 1
ATOM 612 C CA . ALA A 1 80 ? 20.459 -12.278 -63.165 1.00 89.00 80 ALA A CA 1
ATOM 613 C C . ALA A 1 80 ? 21.406 -12.083 -64.353 1.00 89.00 80 ALA A C 1
ATOM 615 O O . ALA A 1 80 ? 22.457 -11.467 -64.197 1.00 89.00 80 ALA A O 1
ATOM 616 N N . ARG A 1 81 ? 21.009 -12.507 -65.559 1.00 87.62 81 ARG A N 1
ATOM 617 C CA . ARG A 1 81 ? 21.808 -12.305 -66.778 1.00 87.62 81 ARG A CA 1
ATOM 618 C C . ARG A 1 81 ? 21.975 -10.836 -67.141 1.00 87.62 81 ARG A C 1
ATOM 620 O O . ARG A 1 81 ? 23.090 -10.432 -67.459 1.00 87.62 81 ARG A O 1
ATOM 627 N N . THR A 1 82 ? 20.913 -10.034 -67.079 1.00 84.62 82 THR A N 1
ATOM 628 C CA . THR A 1 82 ? 21.007 -8.589 -67.338 1.00 84.62 82 THR A CA 1
ATOM 629 C C . THR A 1 82 ? 21.907 -7.900 -66.313 1.00 84.62 82 THR A C 1
ATOM 631 O O . THR A 1 82 ? 22.738 -7.076 -66.686 1.00 84.62 82 THR A O 1
ATOM 634 N N . MET A 1 83 ? 21.808 -8.261 -65.031 1.00 85.19 83 MET A N 1
ATOM 635 C CA . MET A 1 83 ? 22.679 -7.719 -63.985 1.00 85.19 83 MET A CA 1
ATOM 636 C C . MET A 1 83 ? 24.139 -8.153 -64.158 1.00 85.19 83 MET A C 1
ATOM 638 O O . MET A 1 83 ? 25.027 -7.320 -63.997 1.00 85.19 83 MET A O 1
ATOM 642 N N . THR A 1 84 ? 24.401 -9.403 -64.555 1.00 84.50 84 THR A N 1
ATOM 643 C CA . THR A 1 84 ? 25.748 -9.864 -64.929 1.00 84.50 84 THR A CA 1
ATOM 644 C C . THR A 1 84 ? 26.298 -9.063 -66.106 1.00 84.50 84 THR A C 1
ATOM 646 O O . THR A 1 84 ? 27.401 -8.543 -66.002 1.00 84.50 84 THR A O 1
ATOM 649 N N . GLN A 1 85 ? 25.529 -8.899 -67.189 1.00 78.25 85 GLN A N 1
ATOM 650 C CA . GLN A 1 85 ? 25.940 -8.121 -68.367 1.00 78.25 85 GLN A CA 1
ATOM 651 C C . GLN A 1 85 ? 26.257 -6.668 -68.012 1.00 78.25 85 GLN A C 1
ATOM 653 O O . GLN A 1 85 ? 27.288 -6.145 -68.427 1.00 78.25 85 GLN A O 1
ATOM 658 N N . ASN A 1 86 ? 25.404 -6.031 -67.207 1.00 72.19 86 ASN A N 1
ATOM 659 C CA . ASN A 1 86 ? 25.642 -4.675 -66.726 1.00 72.19 86 ASN A CA 1
ATOM 660 C C . ASN A 1 86 ? 26.913 -4.615 -65.868 1.00 72.19 86 ASN A C 1
ATOM 662 O O . ASN A 1 86 ? 27.756 -3.754 -66.091 1.00 72.19 86 ASN A O 1
ATOM 666 N N . GLY A 1 87 ? 27.086 -5.540 -64.919 1.00 69.00 87 GLY A N 1
ATOM 667 C CA . GLY A 1 87 ? 28.270 -5.601 -64.060 1.00 69.00 87 GLY A CA 1
ATOM 668 C C . GLY A 1 87 ? 29.568 -5.873 -64.826 1.00 69.00 87 GLY A C 1
ATOM 669 O O . GLY A 1 87 ? 30.594 -5.265 -64.524 1.00 69.00 87 GLY A O 1
ATOM 670 N N . ASP A 1 88 ? 29.534 -6.731 -65.845 1.00 69.12 88 ASP A N 1
ATOM 671 C CA . ASP A 1 88 ? 30.678 -6.986 -66.723 1.00 69.12 88 ASP A CA 1
ATOM 672 C C . ASP A 1 88 ? 30.990 -5.779 -67.614 1.00 69.12 88 ASP A C 1
ATOM 674 O O . ASP A 1 88 ? 32.164 -5.454 -67.781 1.00 69.12 88 ASP A O 1
ATOM 678 N N . ALA A 1 89 ? 29.974 -5.046 -68.086 1.00 59.38 89 ALA A N 1
ATOM 679 C CA . ALA A 1 89 ? 30.163 -3.786 -68.807 1.00 59.38 89 ALA A CA 1
ATOM 680 C C . ALA A 1 89 ? 30.884 -2.722 -67.954 1.00 59.38 89 ALA A C 1
ATOM 682 O O . ALA A 1 89 ? 31.707 -1.971 -68.477 1.00 59.38 89 ALA A O 1
ATOM 683 N N . PHE A 1 90 ? 30.649 -2.694 -66.634 1.00 59.22 90 PHE A N 1
ATOM 684 C CA . PHE A 1 90 ? 31.410 -1.841 -65.707 1.00 59.22 90 PHE A CA 1
ATOM 685 C C . PHE A 1 90 ? 32.860 -2.300 -65.518 1.00 59.22 90 PHE A C 1
ATOM 687 O O . PHE A 1 90 ? 33.742 -1.456 -65.381 1.00 59.22 90 PHE A O 1
ATOM 694 N N . LYS A 1 91 ? 33.135 -3.612 -65.542 1.00 53.16 91 LYS A N 1
ATOM 695 C CA . LYS A 1 91 ? 34.511 -4.147 -65.497 1.00 53.16 91 LYS A CA 1
ATOM 696 C C . LYS A 1 91 ? 35.274 -3.926 -66.806 1.00 53.16 91 LYS A C 1
ATOM 698 O O . LYS A 1 91 ? 36.497 -3.830 -66.780 1.00 53.16 91 LYS A O 1
ATOM 703 N N . SER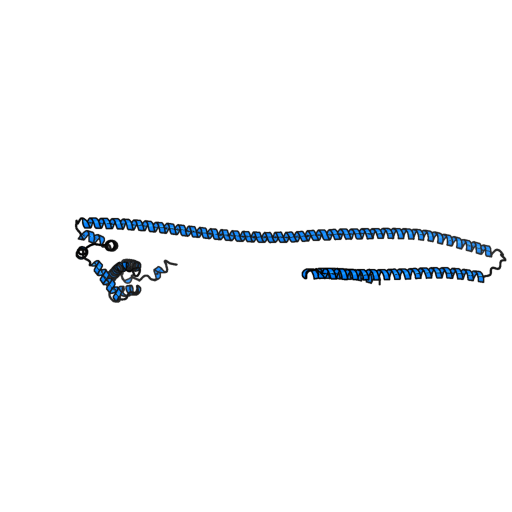 A 1 92 ? 34.573 -3.885 -67.940 1.00 42.00 92 SER A N 1
ATOM 704 C CA . SER A 1 92 ? 35.160 -3.717 -69.274 1.00 42.00 92 SER A CA 1
ATOM 705 C C . SER A 1 92 ? 35.231 -2.269 -69.752 1.00 42.00 92 SER A C 1
ATOM 707 O O . SER A 1 92 ? 35.726 -2.043 -70.853 1.00 42.00 92 SER A O 1
ATOM 709 N N . ALA A 1 93 ? 34.741 -1.299 -68.972 1.00 45.31 93 ALA A N 1
ATOM 710 C CA . ALA A 1 93 ? 34.897 0.116 -69.288 1.00 45.31 93 ALA A CA 1
ATOM 711 C C . ALA A 1 93 ? 36.394 0.448 -69.321 1.00 45.31 93 ALA A C 1
ATOM 713 O O . ALA A 1 93 ? 37.072 0.516 -68.293 1.00 45.31 93 ALA A O 1
ATOM 714 N N . THR A 1 94 ? 36.939 0.595 -70.523 1.00 42.09 94 THR A N 1
ATOM 715 C CA . THR A 1 94 ? 38.353 0.908 -70.693 1.00 42.09 94 THR A CA 1
ATOM 716 C C . THR A 1 94 ? 38.602 2.368 -70.327 1.00 42.09 94 THR A C 1
ATOM 718 O O . THR A 1 94 ? 37.710 3.215 -70.352 1.00 42.09 94 THR A O 1
ATOM 721 N N . VAL A 1 95 ? 39.856 2.720 -70.044 1.00 38.38 95 VAL A N 1
ATOM 722 C CA . VAL A 1 95 ? 40.275 4.125 -69.869 1.00 38.38 95 VAL A CA 1
ATOM 723 C C . VAL A 1 95 ? 39.902 4.990 -71.086 1.00 38.38 95 VAL A C 1
ATOM 725 O O . VAL A 1 95 ? 39.735 6.200 -70.949 1.00 38.38 95 VAL A O 1
ATOM 728 N N . ALA A 1 96 ? 39.732 4.391 -72.271 1.00 41.44 96 ALA A N 1
ATOM 729 C CA . ALA A 1 96 ? 39.227 5.078 -73.456 1.00 41.44 96 ALA A CA 1
ATOM 730 C C . ALA A 1 96 ? 37.754 5.503 -73.312 1.00 41.44 96 ALA A C 1
ATOM 732 O O . ALA A 1 96 ? 37.411 6.608 -73.725 1.00 41.44 96 ALA A O 1
ATOM 733 N N . ASP A 1 97 ? 36.924 4.701 -72.646 1.00 43.69 97 ASP A N 1
ATOM 734 C CA . ASP A 1 97 ? 35.513 5.007 -72.384 1.00 43.69 97 ASP A CA 1
ATOM 735 C C . ASP A 1 97 ? 35.364 6.076 -71.2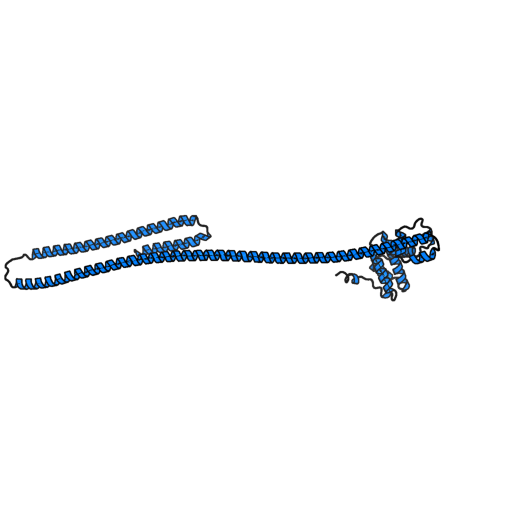87 1.00 43.69 97 ASP A C 1
ATOM 737 O O . ASP A 1 97 ? 34.533 6.977 -71.393 1.00 43.69 97 ASP A O 1
ATOM 741 N N . LEU A 1 98 ? 36.249 6.065 -70.280 1.00 42.88 98 LEU A N 1
ATOM 742 C CA . LEU A 1 98 ? 36.311 7.103 -69.237 1.00 42.88 98 LEU A CA 1
ATOM 743 C C . LEU A 1 98 ? 36.803 8.463 -69.767 1.00 42.88 98 LEU A C 1
ATOM 745 O O . LEU A 1 98 ? 36.391 9.506 -69.259 1.00 42.88 98 LEU A O 1
ATOM 749 N N . LYS A 1 99 ? 37.656 8.473 -70.802 1.00 41.31 99 LYS A N 1
ATOM 750 C CA . LYS A 1 99 ? 38.129 9.697 -71.484 1.00 41.31 99 LYS A CA 1
ATOM 751 C C . LYS A 1 99 ? 37.037 10.404 -72.292 1.00 41.31 99 LYS A C 1
ATOM 753 O O . LYS A 1 99 ? 37.184 11.590 -72.579 1.00 41.31 99 LYS A O 1
ATOM 758 N N . LEU A 1 100 ? 35.975 9.694 -72.668 1.00 44.44 100 LEU A N 1
ATOM 759 C CA . LEU A 1 100 ? 34.858 10.232 -73.450 1.00 44.44 100 LEU A CA 1
ATOM 760 C C . LEU A 1 100 ? 33.772 10.872 -72.575 1.00 44.44 100 LEU A C 1
ATOM 762 O O . LEU A 1 100 ? 32.870 11.524 -73.101 1.00 44.44 100 LEU A O 1
ATOM 766 N N . LEU A 1 101 ? 33.858 10.726 -71.248 1.00 45.53 101 LEU A N 1
ATOM 767 C CA . LEU A 1 101 ? 32.912 11.340 -70.325 1.00 45.53 101 LEU A CA 1
ATOM 768 C C . LEU A 1 101 ? 33.295 12.811 -70.075 1.00 45.53 101 LEU A C 1
ATOM 770 O O . LEU A 1 101 ? 34.377 13.086 -69.552 1.00 45.53 101 LEU A O 1
ATOM 774 N N . PRO A 1 102 ? 32.419 13.781 -70.400 1.00 45.75 102 PRO A N 1
ATOM 775 C CA . PRO A 1 102 ? 32.727 15.207 -70.261 1.00 45.75 102 PRO A CA 1
ATOM 776 C C . PRO A 1 102 ? 32.976 15.639 -68.802 1.00 45.75 102 PRO A C 1
ATOM 778 O O . PRO A 1 102 ? 33.695 16.609 -68.558 1.00 45.75 102 PRO A O 1
ATOM 781 N N . SER A 1 103 ? 32.445 14.898 -67.823 1.00 45.41 103 SER A N 1
ATOM 782 C CA . SER A 1 103 ? 32.728 15.060 -66.392 1.00 45.41 103 SER A CA 1
ATOM 783 C C . SER A 1 103 ? 32.479 13.751 -65.642 1.00 45.41 103 SER A C 1
ATOM 785 O O . SER A 1 103 ? 31.404 13.172 -65.784 1.00 45.41 103 SER A O 1
ATOM 787 N N . ILE A 1 104 ? 33.428 13.317 -64.810 1.00 52.38 104 ILE A N 1
ATOM 788 C CA . ILE A 1 104 ? 33.232 12.200 -63.875 1.00 52.38 104 ILE A CA 1
ATOM 789 C C . ILE A 1 104 ? 32.548 12.767 -62.626 1.00 52.38 104 ILE A C 1
ATOM 791 O O . ILE A 1 104 ? 33.076 13.686 -61.995 1.00 52.38 104 ILE A O 1
ATOM 795 N N . SER A 1 105 ? 31.359 12.273 -62.283 1.00 52.06 105 SER A N 1
ATOM 796 C CA . SER A 1 105 ? 30.608 12.770 -61.130 1.00 52.06 105 SER A CA 1
ATOM 797 C C . SER A 1 105 ? 31.175 12.230 -59.809 1.00 52.06 105 SER A C 1
ATOM 799 O O . SER A 1 105 ? 31.870 11.214 -59.763 1.00 52.06 105 SER A O 1
ATOM 801 N N . ARG A 1 106 ? 30.823 12.873 -58.686 1.00 45.03 106 ARG A N 1
ATOM 802 C CA . ARG A 1 106 ? 31.146 12.378 -57.331 1.00 45.03 106 ARG A CA 1
ATOM 803 C C . ARG A 1 106 ? 30.620 10.953 -57.096 1.00 45.03 106 ARG A C 1
ATOM 805 O O . ARG A 1 106 ? 31.236 10.202 -56.347 1.00 45.03 106 ARG A O 1
ATOM 812 N N . LYS A 1 107 ? 29.510 10.580 -57.743 1.00 52.09 107 LYS A N 1
ATOM 813 C CA . LYS A 1 107 ? 28.923 9.235 -57.690 1.00 52.09 107 LYS A CA 1
ATOM 814 C C . LYS A 1 107 ? 29.821 8.209 -58.391 1.00 52.09 107 LYS A C 1
ATOM 816 O O . LYS A 1 107 ? 30.072 7.149 -57.827 1.00 52.09 107 LYS A O 1
ATOM 821 N N . ASP A 1 108 ? 30.376 8.568 -59.547 1.00 52.62 108 ASP A N 1
ATOM 822 C CA . ASP A 1 108 ? 31.266 7.704 -60.333 1.00 52.62 108 ASP A CA 1
ATOM 823 C C . ASP A 1 108 ? 32.605 7.475 -59.616 1.00 52.62 108 ASP A C 1
ATOM 825 O O . ASP A 1 108 ? 33.092 6.349 -59.542 1.00 52.62 108 ASP A O 1
ATOM 829 N N . LEU A 1 109 ? 33.161 8.516 -58.984 1.00 50.44 109 LEU A N 1
ATOM 830 C CA . LEU A 1 109 ? 34.378 8.411 -58.166 1.00 50.44 109 LEU A CA 1
ATOM 831 C C . LEU A 1 109 ? 34.187 7.514 -56.934 1.00 50.44 109 LEU A C 1
ATOM 833 O O . LEU A 1 109 ? 35.080 6.740 -56.590 1.00 50.44 109 LEU A O 1
ATOM 837 N N . ASN A 1 110 ? 33.024 7.588 -56.280 1.00 49.25 110 ASN A N 1
ATOM 838 C CA . ASN A 1 110 ? 32.715 6.766 -55.106 1.00 49.25 110 ASN A CA 1
ATOM 839 C C . ASN A 1 110 ? 32.555 5.283 -55.489 1.00 49.25 110 ASN A C 1
ATOM 841 O O . ASN A 1 110 ? 33.033 4.401 -54.778 1.00 49.25 110 ASN A O 1
ATOM 845 N N . LEU A 1 111 ? 31.953 5.011 -56.651 1.00 54.47 111 LEU A N 1
ATOM 846 C CA . LEU A 1 111 ? 31.812 3.660 -57.201 1.00 54.47 111 LEU A CA 1
ATOM 847 C C . LEU A 1 111 ? 33.181 3.050 -57.550 1.00 54.47 111 LEU A C 1
ATOM 849 O O . LEU A 1 111 ? 33.482 1.914 -57.187 1.00 54.47 111 LEU A O 1
ATOM 853 N N . ILE A 1 112 ? 34.043 3.843 -58.187 1.00 54.62 112 ILE A N 1
ATOM 854 C CA . ILE A 1 112 ? 35.408 3.462 -58.563 1.00 54.62 112 ILE A CA 1
ATOM 855 C C . ILE A 1 112 ? 36.268 3.162 -57.325 1.00 54.62 112 ILE A C 1
ATOM 857 O O . ILE A 1 112 ? 36.933 2.126 -57.289 1.00 54.62 112 ILE A O 1
ATOM 861 N N . ALA A 1 113 ? 36.223 4.008 -56.289 1.00 47.47 113 ALA A N 1
ATOM 862 C CA . ALA A 1 113 ? 36.964 3.786 -55.042 1.00 47.47 113 ALA A CA 1
ATOM 863 C C . ALA A 1 113 ? 36.552 2.493 -54.325 1.00 47.47 113 ALA A C 1
ATOM 865 O O . ALA A 1 113 ? 37.405 1.794 -53.779 1.00 47.47 113 ALA A O 1
ATOM 866 N N . ARG A 1 114 ? 35.253 2.170 -54.337 1.00 49.25 114 ARG A N 1
ATOM 867 C CA . ARG A 1 114 ? 34.691 0.983 -53.674 1.00 49.25 114 ARG A CA 1
ATOM 868 C C . ARG A 1 114 ? 34.906 -0.309 -54.466 1.00 49.25 114 ARG A C 1
ATOM 870 O O . ARG A 1 114 ? 34.970 -1.377 -53.874 1.00 49.25 114 ARG A O 1
ATOM 877 N N . SER A 1 115 ? 35.067 -0.214 -55.787 1.00 53.06 115 SER A N 1
ATOM 878 C CA . SER A 1 115 ? 35.291 -1.366 -56.675 1.00 53.06 115 SER A CA 1
ATOM 879 C C . SER A 1 115 ? 36.704 -1.971 -56.616 1.00 53.06 115 SER A C 1
ATOM 881 O O . SER A 1 115 ? 36.940 -3.021 -57.208 1.00 53.06 115 SER A O 1
ATOM 883 N N . GLY A 1 116 ? 37.660 -1.319 -55.944 1.00 50.12 116 GLY A N 1
ATOM 884 C CA . GLY A 1 116 ? 39.064 -1.753 -55.916 1.00 50.12 116 GLY A CA 1
ATOM 885 C C . GLY A 1 116 ? 39.860 -1.444 -57.196 1.00 50.12 116 GLY A C 1
ATOM 886 O O . GLY A 1 116 ? 41.066 -1.660 -57.225 1.00 50.12 116 GLY A O 1
ATOM 887 N N . CYS A 1 117 ? 39.245 -0.860 -58.233 1.00 48.88 117 CYS A N 1
ATOM 888 C CA . CYS A 1 117 ? 39.915 -0.464 -59.485 1.00 48.88 117 CYS A CA 1
ATOM 889 C C . CYS A 1 117 ? 40.783 0.807 -59.374 1.00 48.88 117 CYS A C 1
ATOM 891 O O . CYS A 1 117 ? 41.351 1.259 -60.371 1.00 48.88 117 CYS A O 1
ATOM 893 N N . ALA A 1 118 ? 40.916 1.391 -58.179 1.00 50.50 118 ALA A N 1
ATOM 894 C CA . ALA A 1 118 ? 41.726 2.588 -57.948 1.00 50.50 118 ALA A CA 1
ATOM 895 C C . ALA A 1 118 ? 43.191 2.410 -58.401 1.00 50.50 118 ALA A C 1
ATOM 897 O O . ALA A 1 118 ? 43.784 3.337 -58.942 1.00 50.50 118 ALA A O 1
ATOM 898 N N . GLU A 1 119 ? 43.755 1.208 -58.260 1.00 48.50 119 GLU A N 1
ATOM 899 C CA . GLU A 1 119 ? 45.134 0.896 -58.670 1.00 48.50 119 GLU A CA 1
ATOM 900 C C . GLU A 1 119 ? 45.310 0.838 -60.199 1.00 48.50 119 GLU A C 1
ATOM 902 O O . GLU A 1 119 ? 46.359 1.211 -60.726 1.00 48.50 119 GLU A O 1
ATOM 907 N N . GLN A 1 120 ? 44.263 0.453 -60.935 1.00 49.59 120 GLN A N 1
ATOM 908 C CA . GLN A 1 120 ? 44.263 0.405 -62.403 1.00 49.59 120 GLN A CA 1
ATOM 909 C C . GLN A 1 120 ? 44.161 1.810 -63.023 1.00 49.59 120 GLN A C 1
ATOM 911 O O . GLN A 1 120 ? 44.744 2.064 -64.078 1.00 49.59 120 GLN A O 1
ATOM 916 N N . LEU A 1 121 ? 43.503 2.751 -62.334 1.00 47.72 121 LEU A N 1
ATOM 917 C CA . LEU A 1 121 ? 43.521 4.181 -62.671 1.00 47.72 121 LEU A CA 1
ATOM 918 C C . LEU A 1 121 ? 44.921 4.790 -62.542 1.00 47.72 121 LEU A C 1
ATOM 920 O O . LEU A 1 121 ? 45.315 5.587 -63.392 1.00 47.72 121 LEU A O 1
ATOM 924 N N . THR A 1 122 ? 45.689 4.377 -61.530 1.00 47.69 122 THR A N 1
ATOM 925 C CA . THR A 1 122 ? 47.079 4.812 -61.318 1.00 47.69 122 THR A CA 1
ATOM 926 C C . THR A 1 122 ? 48.010 4.310 -62.425 1.00 47.69 122 THR A C 1
ATOM 928 O O . THR A 1 122 ? 48.867 5.054 -62.895 1.00 47.69 122 THR A O 1
ATOM 931 N N . ALA A 1 123 ? 47.819 3.071 -62.890 1.00 45.94 123 ALA A N 1
ATOM 932 C CA . ALA A 1 123 ? 48.653 2.464 -63.931 1.00 45.94 123 ALA A CA 1
ATOM 933 C C . ALA A 1 123 ? 48.356 2.983 -65.354 1.00 45.94 123 ALA A C 1
ATOM 935 O O . ALA A 1 123 ? 49.257 3.037 -66.189 1.00 45.94 123 ALA A O 1
ATOM 936 N N . ALA A 1 124 ? 47.111 3.373 -65.652 1.00 41.06 124 ALA A N 1
ATOM 937 C CA . ALA A 1 124 ? 46.688 3.740 -67.009 1.00 41.06 124 ALA A CA 1
ATOM 938 C C . ALA A 1 124 ? 46.815 5.237 -67.355 1.00 41.06 124 ALA A C 1
ATOM 940 O O . ALA A 1 124 ? 46.678 5.627 -68.517 1.00 41.06 124 ALA A O 1
ATOM 941 N N . ALA A 1 125 ? 47.032 6.088 -66.357 1.00 42.91 125 ALA A N 1
ATOM 942 C CA . ALA A 1 125 ? 46.946 7.535 -66.500 1.00 42.91 125 ALA A CA 1
ATOM 943 C C . ALA A 1 125 ? 48.247 8.246 -66.907 1.00 42.91 125 ALA A C 1
ATOM 945 O O . ALA A 1 125 ? 48.182 9.329 -67.495 1.00 42.91 125 ALA A O 1
ATOM 946 N N . GLY A 1 126 ? 49.412 7.676 -66.588 1.00 51.22 126 GLY A N 1
ATOM 947 C CA . GLY A 1 126 ? 50.687 8.399 -66.670 1.00 51.22 126 GLY A CA 1
ATOM 948 C C . GLY A 1 126 ? 50.711 9.702 -65.842 1.00 51.22 126 GLY A C 1
ATOM 949 O O . GLY A 1 126 ? 49.819 9.958 -65.032 1.00 51.22 126 GLY A O 1
ATOM 950 N N . ASP A 1 127 ? 51.717 10.554 -66.070 1.00 51.34 127 ASP A N 1
ATOM 951 C CA . ASP A 1 127 ? 51.968 11.820 -65.343 1.00 51.34 127 ASP A CA 1
ATOM 952 C C . ASP A 1 127 ? 51.053 12.994 -65.765 1.00 51.34 127 ASP A C 1
ATOM 954 O O . ASP A 1 127 ? 51.489 14.133 -65.947 1.00 51.34 127 ASP A O 1
ATOM 958 N N . SER A 1 128 ? 49.754 12.759 -65.948 1.00 60.47 128 SER A N 1
ATOM 959 C CA . SER A 1 128 ? 48.821 13.867 -66.182 1.00 60.47 128 SER A CA 1
ATOM 960 C C . SER A 1 128 ? 48.441 14.525 -64.853 1.00 60.47 128 SER A C 1
ATOM 962 O O . SER A 1 128 ? 47.829 13.887 -63.997 1.00 60.47 128 SER A O 1
ATOM 964 N N . GLN A 1 129 ? 48.745 15.818 -64.693 1.00 67.06 129 GLN A N 1
ATOM 965 C CA . GLN A 1 129 ? 48.425 16.624 -63.499 1.00 67.06 129 GLN A CA 1
ATOM 966 C C . GLN A 1 129 ? 46.971 16.445 -63.018 1.00 67.06 129 GLN A C 1
ATOM 968 O O . GLN A 1 129 ? 46.703 16.325 -61.825 1.00 67.06 129 GLN A O 1
ATOM 973 N N . ARG A 1 130 ? 46.030 16.314 -63.958 1.00 59.47 130 ARG A N 1
ATOM 974 C CA . ARG A 1 130 ? 44.606 16.094 -63.677 1.00 59.47 130 ARG A CA 1
ATOM 975 C C . ARG A 1 130 ? 44.313 14.764 -62.973 1.00 59.47 130 ARG A C 1
ATOM 977 O O . ARG A 1 130 ? 43.378 14.680 -62.183 1.00 59.47 130 ARG A O 1
ATOM 984 N N . VAL A 1 131 ? 45.090 13.717 -63.246 1.00 62.47 131 VAL A N 1
ATOM 985 C CA . VAL A 1 131 ? 44.940 12.419 -62.570 1.00 62.47 131 VAL A CA 1
ATOM 986 C C . VAL A 1 131 ? 45.483 12.509 -61.150 1.00 62.47 131 VAL A C 1
ATOM 988 O O . VAL A 1 131 ? 44.844 11.999 -60.232 1.00 62.47 131 VAL A O 1
ATOM 991 N N . GLN A 1 132 ? 46.609 13.197 -60.944 1.00 66.38 132 GLN A N 1
ATOM 992 C CA . GLN A 1 132 ? 47.145 13.419 -59.599 1.00 66.38 132 GLN A CA 1
ATOM 993 C C . GLN A 1 132 ? 46.157 14.207 -58.720 1.00 66.38 132 GLN A C 1
ATOM 995 O O . GLN A 1 132 ? 45.947 13.848 -57.561 1.00 66.38 132 GLN A O 1
ATOM 1000 N N . GLU A 1 133 ? 45.473 15.208 -59.282 1.00 74.31 133 GLU A N 1
ATOM 1001 C CA . GLU A 1 133 ? 44.410 15.955 -58.594 1.00 74.31 133 GLU A CA 1
ATOM 1002 C C . GLU A 1 133 ? 43.200 15.072 -58.234 1.00 74.31 133 GLU A C 1
ATOM 1004 O O . GLU A 1 133 ? 42.689 15.156 -57.115 1.00 74.31 133 GLU A O 1
ATOM 1009 N N . LEU A 1 134 ? 42.763 14.182 -59.132 1.00 68.56 134 LEU A N 1
ATOM 1010 C CA . LEU A 1 134 ? 41.664 13.245 -58.858 1.00 68.56 134 LEU A CA 1
ATOM 1011 C C . LEU A 1 134 ? 42.036 12.193 -57.804 1.00 68.56 134 LEU A C 1
ATOM 1013 O O . LEU A 1 134 ? 41.219 11.889 -56.935 1.00 68.56 134 LEU A O 1
ATOM 1017 N N . LEU A 1 135 ? 43.266 11.672 -57.828 1.00 69.94 135 LEU A N 1
ATOM 1018 C CA . LEU A 1 135 ? 43.766 10.746 -56.805 1.00 69.94 135 LEU A CA 1
ATOM 1019 C C . LEU A 1 135 ? 43.846 11.419 -55.428 1.00 69.94 135 LEU A C 1
ATOM 1021 O O . LEU A 1 135 ? 43.463 10.816 -54.423 1.00 69.94 135 LEU A O 1
ATOM 1025 N N . ALA A 1 136 ? 44.285 12.680 -55.374 1.00 79.44 136 ALA A N 1
ATOM 1026 C CA . ALA A 1 136 ? 44.304 13.456 -54.138 1.00 79.44 136 ALA A CA 1
ATOM 1027 C C . ALA A 1 136 ? 42.888 13.677 -53.579 1.00 79.44 136 ALA A C 1
ATOM 1029 O O . ALA A 1 136 ? 42.669 13.521 -52.376 1.00 79.44 136 ALA A O 1
ATOM 1030 N N . GLN A 1 137 ? 41.910 13.972 -54.441 1.00 74.50 137 GLN A N 1
ATOM 1031 C CA . GLN A 1 137 ? 40.504 14.094 -54.039 1.00 74.50 137 GLN A CA 1
ATOM 1032 C C . GLN A 1 137 ? 39.922 12.765 -53.548 1.00 74.50 137 GLN A C 1
ATOM 1034 O O . GLN A 1 137 ? 39.219 12.752 -52.539 1.00 74.50 137 GLN A O 1
ATOM 1039 N N . LEU A 1 138 ? 40.240 11.649 -54.214 1.00 72.00 138 LEU A N 1
ATOM 1040 C CA . LEU A 1 138 ? 39.792 10.316 -53.805 1.00 72.00 138 LEU A CA 1
ATOM 1041 C C . LEU A 1 138 ? 40.313 9.957 -52.411 1.00 72.00 138 LEU A C 1
ATOM 1043 O O . LEU A 1 138 ? 39.562 9.470 -51.569 1.00 72.00 138 LEU A O 1
ATOM 1047 N N . LYS A 1 139 ? 41.595 10.242 -52.161 1.00 82.38 139 LYS A N 1
ATOM 1048 C CA . LYS A 1 139 ? 42.225 10.030 -50.858 1.00 82.38 139 LYS A CA 1
ATOM 1049 C C . LYS A 1 139 ? 41.573 10.893 -49.778 1.00 82.38 139 LYS A C 1
ATOM 1051 O O . LYS A 1 139 ? 41.207 10.371 -48.734 1.00 82.38 139 LYS A O 1
ATOM 1056 N N . ALA A 1 140 ? 41.350 12.177 -50.056 1.00 81.75 140 ALA A N 1
ATOM 1057 C CA . ALA A 1 140 ? 40.696 13.082 -49.113 1.00 81.75 140 ALA A CA 1
ATOM 1058 C C . ALA A 1 140 ? 39.245 12.675 -48.799 1.00 81.75 140 ALA A C 1
ATOM 1060 O O . ALA A 1 140 ? 38.792 12.822 -47.664 1.00 81.75 140 ALA A O 1
ATOM 1061 N N . GLU A 1 141 ? 38.502 12.167 -49.786 1.00 77.00 141 GLU A N 1
ATOM 1062 C CA . GLU A 1 141 ? 37.138 11.678 -49.570 1.00 77.00 141 GLU A CA 1
ATOM 1063 C C . GLU A 1 141 ? 37.126 10.359 -48.787 1.00 77.00 141 GLU A C 1
ATOM 1065 O O . GLU A 1 141 ? 36.281 10.188 -47.912 1.00 77.00 141 GLU A O 1
ATOM 1070 N N . LYS A 1 142 ? 38.095 9.467 -49.035 1.00 82.19 142 LYS A N 1
ATOM 1071 C CA . LYS A 1 142 ? 38.280 8.244 -48.245 1.00 82.19 142 LYS A CA 1
ATOM 1072 C C . LYS A 1 142 ? 38.592 8.563 -46.782 1.00 82.19 142 LYS A C 1
ATOM 1074 O O . LYS A 1 142 ? 37.885 8.085 -45.904 1.00 82.19 142 LYS A O 1
ATOM 1079 N N . ASP A 1 143 ? 39.556 9.446 -46.526 1.00 86.69 143 ASP A N 1
ATOM 1080 C CA . ASP A 1 143 ? 39.914 9.858 -45.162 1.00 86.69 143 ASP A CA 1
ATOM 1081 C C . ASP A 1 143 ? 38.712 10.503 -44.436 1.00 86.69 143 ASP A C 1
ATOM 1083 O O . ASP A 1 143 ? 38.498 10.289 -43.239 1.00 86.69 143 ASP A O 1
ATOM 1087 N N . ARG A 1 144 ? 37.880 11.267 -45.162 1.00 87.62 144 ARG A N 1
ATOM 1088 C CA . ARG A 1 144 ? 36.634 11.841 -44.626 1.00 87.62 144 ARG A CA 1
ATOM 1089 C C . ARG A 1 144 ? 35.597 10.763 -44.298 1.00 87.62 144 ARG A C 1
ATOM 1091 O O . ARG A 1 144 ? 34.945 10.868 -43.258 1.00 87.62 144 ARG A O 1
ATOM 1098 N N . ALA A 1 145 ? 35.431 9.761 -45.159 1.00 79.56 145 ALA A N 1
ATOM 1099 C CA . ALA A 1 145 ? 34.513 8.649 -44.932 1.00 79.56 145 ALA A CA 1
ATOM 1100 C C . ALA A 1 145 ? 34.933 7.816 -43.709 1.00 79.56 145 ALA A C 1
ATOM 1102 O O . ALA A 1 145 ? 34.103 7.583 -42.830 1.00 79.56 145 ALA A O 1
ATOM 1103 N N . ASP A 1 146 ? 36.219 7.481 -43.591 1.00 86.31 146 ASP A N 1
ATOM 1104 C CA . ASP A 1 146 ? 36.766 6.716 -42.462 1.00 86.31 146 ASP A CA 1
ATOM 1105 C C . ASP A 1 146 ? 36.585 7.476 -41.130 1.00 86.31 146 ASP A C 1
ATOM 1107 O O . ASP A 1 146 ? 36.197 6.906 -40.104 1.00 86.31 146 ASP A O 1
ATOM 1111 N N . ALA A 1 147 ? 36.798 8.799 -41.132 1.00 91.69 147 ALA A N 1
ATOM 1112 C CA . ALA A 1 147 ? 36.559 9.643 -39.960 1.00 91.69 147 ALA A CA 1
ATOM 1113 C C . ALA A 1 147 ? 35.070 9.711 -39.571 1.00 91.69 147 ALA A C 1
ATOM 1115 O O . ALA A 1 147 ? 34.734 9.653 -38.382 1.00 91.69 147 ALA A O 1
ATOM 1116 N N . ALA A 1 148 ? 34.174 9.817 -40.558 1.00 90.12 148 ALA A N 1
ATOM 1117 C CA . ALA A 1 148 ? 32.732 9.817 -40.330 1.00 90.12 148 ALA A CA 1
ATOM 1118 C C . ALA A 1 148 ? 32.248 8.471 -39.772 1.00 90.12 148 ALA A C 1
ATOM 1120 O O . ALA A 1 148 ? 31.449 8.453 -38.833 1.00 90.12 148 ALA A O 1
ATOM 1121 N N . GLU A 1 149 ? 32.776 7.354 -40.277 1.00 89.00 149 GLU A N 1
ATOM 1122 C CA . GLU A 1 149 ? 32.455 6.023 -39.767 1.00 89.00 149 GLU A CA 1
ATOM 1123 C C . GLU A 1 149 ? 32.898 5.861 -38.310 1.00 89.00 149 GLU A C 1
ATOM 1125 O O . GLU A 1 149 ? 32.102 5.443 -37.466 1.00 89.00 149 GLU A O 1
ATOM 1130 N N . LYS A 1 150 ? 34.127 6.269 -37.975 1.00 95.12 150 LYS A N 1
ATOM 1131 C CA . LYS A 1 150 ? 34.624 6.217 -36.593 1.00 95.12 150 LYS A CA 1
ATOM 1132 C C . LYS A 1 150 ? 33.763 7.052 -35.640 1.00 95.12 150 LYS A C 1
ATOM 1134 O O . LYS A 1 150 ? 33.468 6.610 -34.529 1.00 95.12 150 LYS A O 1
ATOM 1139 N N . SER A 1 151 ? 33.324 8.233 -36.077 1.00 93.19 151 SER A N 1
ATOM 1140 C CA . SER A 1 151 ? 32.400 9.080 -35.313 1.00 93.19 151 SER A CA 1
ATOM 1141 C C . SER A 1 151 ? 31.041 8.399 -35.109 1.00 93.19 151 SER A C 1
ATOM 1143 O O . SER A 1 151 ? 30.551 8.315 -33.983 1.00 93.19 151 SER A O 1
ATOM 1145 N N . ALA A 1 152 ? 30.464 7.821 -36.167 1.00 91.31 152 ALA A N 1
ATOM 1146 C CA . ALA A 1 152 ? 29.195 7.101 -36.091 1.00 91.31 152 ALA A CA 1
ATOM 1147 C C . ALA A 1 152 ? 29.279 5.862 -35.182 1.00 91.31 152 ALA A C 1
ATOM 1149 O O . ALA A 1 152 ? 28.358 5.599 -34.407 1.00 91.31 152 ALA A O 1
ATOM 1150 N N . GLN A 1 153 ? 30.386 5.116 -35.226 1.00 93.38 153 GLN A N 1
ATOM 1151 C CA . GLN A 1 153 ? 30.628 3.989 -34.323 1.00 93.38 153 GLN A CA 1
ATOM 1152 C C . GLN A 1 153 ? 30.726 4.441 -32.860 1.00 93.38 153 GLN A C 1
ATOM 1154 O O . GLN A 1 153 ? 30.144 3.795 -31.987 1.00 93.38 153 GLN A O 1
ATOM 1159 N N . ASN A 1 154 ? 31.412 5.552 -32.578 1.00 95.06 154 ASN A N 1
ATOM 1160 C CA . ASN A 1 154 ? 31.484 6.109 -31.225 1.00 95.06 154 ASN A CA 1
ATOM 1161 C C . ASN A 1 154 ? 30.107 6.564 -30.728 1.00 95.06 154 ASN A C 1
ATOM 1163 O O . ASN A 1 154 ? 29.699 6.166 -29.639 1.00 95.06 154 ASN A O 1
ATOM 1167 N N . ALA A 1 155 ? 29.345 7.283 -31.555 1.00 94.50 155 ALA A N 1
ATOM 1168 C CA . ALA A 1 155 ? 27.986 7.700 -31.219 1.00 94.50 155 ALA A CA 1
ATOM 1169 C C . ALA A 1 155 ? 27.069 6.499 -30.929 1.00 94.50 155 ALA A C 1
ATOM 1171 O O . ALA A 1 155 ? 26.284 6.534 -29.984 1.00 94.50 155 ALA A O 1
ATOM 1172 N N . ARG A 1 156 ? 27.193 5.397 -31.688 1.00 93.38 156 ARG A N 1
ATOM 1173 C CA . ARG A 1 156 ? 26.455 4.146 -31.422 1.00 93.38 156 ARG A CA 1
ATOM 1174 C C . ARG A 1 156 ? 26.825 3.531 -30.069 1.00 93.38 156 ARG A C 1
ATOM 1176 O O . ARG A 1 156 ? 25.930 3.086 -29.354 1.00 93.38 156 ARG A O 1
ATOM 1183 N N . LYS A 1 157 ? 28.113 3.523 -29.701 1.00 95.94 157 LYS A N 1
ATOM 1184 C CA . LYS A 1 157 ? 28.581 3.023 -28.394 1.00 95.94 157 LYS A CA 1
ATOM 1185 C C . LYS A 1 157 ? 28.049 3.872 -27.240 1.00 95.94 157 LYS A C 1
ATOM 1187 O O . LYS A 1 157 ? 27.561 3.319 -26.259 1.00 95.94 157 LYS A O 1
ATOM 1192 N N . GLU A 1 158 ? 28.089 5.195 -27.375 1.00 95.75 158 GLU A N 1
ATOM 1193 C CA . GLU A 1 158 ? 27.531 6.116 -26.380 1.00 95.75 158 GLU A CA 1
ATOM 1194 C C . GLU A 1 158 ? 26.019 5.927 -26.231 1.00 95.75 158 GL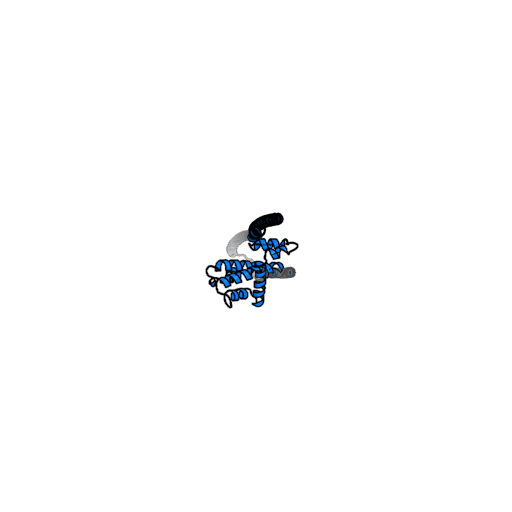U A C 1
ATOM 1196 O O . GLU A 1 158 ? 25.519 5.811 -25.114 1.00 95.75 158 GLU A O 1
ATOM 1201 N N . ASN A 1 159 ? 25.284 5.808 -27.340 1.00 94.38 159 ASN A N 1
ATOM 1202 C CA . ASN A 1 159 ? 23.838 5.584 -27.299 1.00 94.38 159 ASN A CA 1
ATOM 1203 C C . ASN A 1 159 ? 23.479 4.255 -26.612 1.00 94.38 159 ASN A C 1
ATOM 1205 O O . ASN A 1 159 ? 22.547 4.207 -25.811 1.00 94.38 159 ASN A O 1
ATOM 1209 N N . ALA A 1 160 ? 24.244 3.190 -26.874 1.00 95.19 160 ALA A N 1
ATOM 1210 C CA . ALA A 1 160 ? 24.075 1.908 -26.196 1.00 95.19 160 ALA A CA 1
ATOM 1211 C C . ALA A 1 160 ? 24.310 2.025 -24.679 1.00 95.19 160 ALA A C 1
ATOM 1213 O O . ALA A 1 160 ? 23.512 1.507 -23.898 1.00 95.19 160 ALA A O 1
ATOM 1214 N N . TYR A 1 161 ? 25.347 2.757 -24.259 1.00 95.31 161 TYR A N 1
ATOM 1215 C CA . TYR A 1 161 ? 25.608 3.029 -22.843 1.00 95.31 161 TYR A CA 1
ATOM 1216 C C . TYR A 1 161 ? 24.463 3.811 -22.183 1.00 95.31 161 TYR A C 1
ATOM 1218 O O . TYR A 1 161 ? 23.967 3.405 -21.131 1.00 95.31 161 TYR A O 1
ATOM 1226 N N . PHE A 1 162 ? 23.987 4.891 -22.815 1.00 94.12 162 PHE A N 1
ATOM 1227 C CA . PHE A 1 162 ? 22.858 5.669 -22.296 1.00 94.12 162 PHE A CA 1
ATOM 1228 C C . PHE A 1 162 ? 21.580 4.839 -22.192 1.00 94.12 162 PHE A C 1
ATOM 1230 O O . PHE A 1 162 ? 20.846 4.974 -21.216 1.00 94.12 162 PHE A O 1
ATOM 1237 N N . LYS A 1 163 ? 21.326 3.949 -23.154 1.00 97.38 163 LYS A N 1
ATOM 1238 C CA . LYS A 1 163 ? 20.159 3.065 -23.126 1.00 97.38 163 LYS A CA 1
ATOM 1239 C C . LYS A 1 163 ? 20.177 2.122 -21.920 1.00 97.38 163 LYS A C 1
ATOM 1241 O O . LYS A 1 163 ? 19.151 1.967 -21.262 1.00 97.38 163 LYS A O 1
ATOM 1246 N N . GLU A 1 164 ? 21.328 1.533 -21.597 1.00 97.06 164 GLU A N 1
ATOM 1247 C CA . GLU A 1 164 ? 21.467 0.690 -20.400 1.00 97.06 164 GLU A CA 1
ATOM 1248 C C . GLU A 1 164 ? 21.366 1.505 -19.106 1.00 97.06 164 GLU A C 1
ATOM 1250 O O . GLU A 1 164 ? 20.730 1.063 -18.147 1.00 97.06 164 GLU A O 1
ATOM 1255 N N . LEU A 1 165 ? 21.910 2.727 -19.085 1.00 96.44 165 LEU A N 1
ATOM 1256 C CA . LEU A 1 165 ? 21.765 3.625 -17.941 1.00 96.44 165 LEU A CA 1
ATOM 1257 C C . LEU A 1 165 ? 20.290 3.966 -17.680 1.00 96.44 165 LEU A C 1
ATOM 1259 O O . LEU A 1 165 ? 19.831 3.833 -16.546 1.00 96.44 165 LEU A O 1
ATOM 1263 N N . VAL A 1 166 ? 19.533 4.325 -18.722 1.00 97.44 166 VAL A N 1
ATOM 1264 C CA . VAL A 1 166 ? 18.086 4.593 -18.633 1.00 97.44 166 VAL A CA 1
ATOM 1265 C C . VAL A 1 166 ? 17.339 3.365 -18.121 1.00 97.44 166 VAL A C 1
ATOM 1267 O O . VAL A 1 166 ? 16.601 3.471 -17.147 1.00 97.44 166 VAL A O 1
ATOM 1270 N N . LYS A 1 167 ? 17.603 2.182 -18.685 1.00 97.50 167 LYS A N 1
ATOM 1271 C CA . LYS A 1 167 ? 16.975 0.929 -18.245 1.00 97.50 167 LYS A CA 1
ATOM 1272 C C . LYS A 1 167 ? 17.253 0.626 -16.768 1.00 97.50 167 LYS A C 1
ATOM 1274 O O . LYS A 1 167 ? 16.371 0.166 -16.046 1.00 97.50 167 LYS A O 1
ATOM 1279 N N . SER A 1 168 ? 18.477 0.890 -16.305 1.00 96.06 168 SER A N 1
ATOM 1280 C CA . SER A 1 168 ? 18.845 0.723 -14.895 1.00 96.06 168 SER A CA 1
ATOM 1281 C C . SER A 1 168 ? 18.123 1.720 -13.981 1.00 96.06 168 SER A C 1
ATOM 1283 O O . SER A 1 168 ? 17.656 1.333 -12.909 1.00 96.06 168 SER A O 1
ATOM 1285 N N . ALA A 1 169 ? 17.968 2.972 -14.422 1.00 96.19 169 ALA A N 1
ATOM 1286 C CA . ALA A 1 169 ? 17.254 4.007 -13.686 1.00 96.19 169 ALA A CA 1
ATOM 1287 C C . ALA A 1 169 ? 15.756 3.687 -13.583 1.00 96.19 169 ALA A C 1
ATOM 1289 O O . ALA A 1 169 ? 15.203 3.740 -12.490 1.00 96.19 169 ALA A O 1
ATOM 1290 N N . GLU A 1 170 ? 15.125 3.264 -14.680 1.00 95.75 170 GLU A N 1
ATOM 1291 C CA . GLU A 1 170 ? 13.724 2.821 -14.704 1.00 95.75 170 GLU A CA 1
ATOM 1292 C C . GLU A 1 170 ? 13.490 1.635 -13.760 1.00 95.75 170 GLU A C 1
ATOM 1294 O O . GLU A 1 170 ? 12.547 1.642 -12.967 1.00 95.75 170 GLU A O 1
ATOM 1299 N N . ALA A 1 171 ? 14.383 0.639 -13.781 1.00 96.31 171 ALA A N 1
ATOM 1300 C CA . ALA A 1 171 ? 14.302 -0.504 -12.875 1.00 96.31 171 ALA A CA 1
ATOM 1301 C C . ALA A 1 171 ? 14.440 -0.087 -11.402 1.00 96.31 171 ALA A C 1
ATOM 1303 O O . ALA A 1 171 ? 13.758 -0.640 -10.537 1.00 96.31 171 ALA A O 1
ATOM 1304 N N . GLN A 1 172 ? 15.305 0.885 -11.104 1.00 95.81 172 GLN A N 1
ATOM 1305 C CA . GLN A 1 172 ? 15.466 1.407 -9.751 1.00 95.81 172 GLN A CA 1
ATOM 1306 C C . GLN A 1 172 ? 14.228 2.192 -9.304 1.00 95.81 172 GLN A C 1
ATOM 1308 O O . GLN A 1 172 ? 13.708 1.936 -8.222 1.00 95.81 172 GLN A O 1
ATOM 1313 N N . THR A 1 173 ? 13.696 3.068 -10.160 1.00 96.31 173 THR A N 1
ATOM 1314 C CA . THR A 1 173 ? 12.456 3.808 -9.889 1.00 96.31 173 THR A CA 1
ATOM 1315 C C . THR A 1 173 ? 11.274 2.869 -9.651 1.00 96.31 173 THR A C 1
ATOM 1317 O O . THR A 1 173 ? 10.505 3.095 -8.721 1.00 96.31 173 THR A O 1
ATOM 1320 N N . SER A 1 174 ? 11.152 1.782 -10.421 1.00 96.12 174 SER A N 1
ATOM 1321 C CA . SER A 1 174 ? 10.105 0.774 -10.209 1.00 96.12 174 SER A CA 1
ATOM 1322 C C . SER A 1 174 ? 10.223 0.092 -8.844 1.00 96.12 174 SER A C 1
ATOM 1324 O O . SER A 1 174 ? 9.218 -0.068 -8.158 1.00 96.12 174 SER A O 1
ATOM 1326 N N . LYS A 1 175 ? 11.439 -0.284 -8.422 1.00 97.19 175 LYS A N 1
ATOM 1327 C CA . LYS A 1 175 ? 11.670 -0.894 -7.100 1.00 97.19 175 LYS A CA 1
ATOM 1328 C C . LYS A 1 175 ? 11.375 0.069 -5.957 1.00 97.19 175 LYS A C 1
ATOM 1330 O O . LYS A 1 175 ? 10.857 -0.337 -4.921 1.00 97.19 175 LYS A O 1
ATOM 1335 N N . ASP A 1 176 ? 11.735 1.336 -6.124 1.00 96.44 176 ASP A N 1
ATOM 1336 C CA . ASP A 1 176 ? 11.481 2.353 -5.107 1.00 96.44 176 ASP A CA 1
ATOM 1337 C C . ASP A 1 176 ? 9.982 2.668 -4.993 1.00 96.44 176 ASP A C 1
ATOM 1339 O O . ASP A 1 176 ? 9.495 2.893 -3.885 1.00 96.44 176 ASP A O 1
ATOM 1343 N N . ALA A 1 177 ? 9.236 2.610 -6.102 1.00 96.81 177 ALA A N 1
ATOM 1344 C CA . ALA A 1 177 ? 7.778 2.715 -6.096 1.00 96.81 177 ALA A CA 1
ATOM 1345 C C . ALA A 1 177 ? 7.116 1.538 -5.355 1.00 96.81 177 ALA A C 1
ATOM 1347 O O . ALA A 1 177 ? 6.304 1.773 -4.465 1.00 96.81 177 ALA A O 1
ATOM 1348 N N . GLU A 1 178 ? 7.521 0.297 -5.642 1.00 96.94 178 GLU A N 1
ATOM 1349 C CA . GLU A 1 178 ? 7.001 -0.907 -4.970 1.00 96.94 178 GLU A CA 1
ATOM 1350 C C . GLU A 1 178 ? 7.254 -0.868 -3.453 1.00 96.94 178 GLU A C 1
ATOM 1352 O O . GLU A 1 178 ? 6.345 -1.059 -2.649 1.00 96.94 178 GLU A O 1
ATOM 1357 N N . ARG A 1 179 ? 8.472 -0.501 -3.033 1.00 96.69 179 ARG A N 1
ATOM 1358 C CA . ARG A 1 179 ? 8.803 -0.328 -1.606 1.00 96.69 179 ARG A CA 1
ATOM 1359 C C . ARG A 1 179 ? 7.958 0.739 -0.923 1.00 96.69 179 ARG A C 1
ATOM 1361 O O . ARG A 1 179 ? 7.676 0.627 0.270 1.00 96.69 179 ARG A O 1
ATOM 1368 N N . ARG A 1 180 ? 7.610 1.800 -1.650 1.00 97.50 180 ARG A N 1
ATOM 1369 C CA . ARG A 1 180 ? 6.760 2.867 -1.129 1.00 97.50 180 ARG A CA 1
ATOM 1370 C C . ARG A 1 180 ? 5.335 2.368 -0.918 1.00 97.50 180 ARG A C 1
ATOM 1372 O O . ARG A 1 180 ? 4.788 2.601 0.153 1.00 97.50 180 ARG A O 1
ATOM 1379 N N . GLU A 1 181 ? 4.783 1.648 -1.886 1.00 97.62 181 GLU A N 1
ATOM 1380 C CA . GLU A 1 181 ? 3.446 1.055 -1.797 1.00 97.62 181 GLU A CA 1
ATOM 1381 C C . GLU A 1 181 ? 3.353 0.046 -0.641 1.00 97.62 181 GLU A C 1
ATOM 1383 O O . GLU A 1 181 ? 2.431 0.112 0.171 1.00 97.62 181 GLU A O 1
ATOM 1388 N N . GLU A 1 182 ? 4.358 -0.822 -0.473 1.00 97.50 182 GLU A N 1
ATOM 1389 C CA . GLU A 1 182 ? 4.426 -1.732 0.678 1.00 97.50 182 GLU A CA 1
ATOM 1390 C C . GLU A 1 182 ? 4.473 -0.980 2.017 1.00 97.50 182 GLU A C 1
ATOM 1392 O O . GLU A 1 182 ? 3.851 -1.399 2.999 1.00 97.50 182 GLU A O 1
ATOM 1397 N N . ALA A 1 183 ? 5.222 0.123 2.085 1.00 97.56 183 ALA A N 1
ATOM 1398 C CA . ALA A 1 183 ? 5.308 0.943 3.287 1.00 97.56 183 ALA A CA 1
ATOM 1399 C C . ALA A 1 183 ? 3.981 1.656 3.592 1.00 97.56 183 ALA A C 1
ATOM 1401 O O . ALA A 1 183 ? 3.570 1.692 4.753 1.00 97.56 183 ALA A O 1
ATOM 1402 N N . GLU A 1 184 ? 3.302 2.181 2.570 1.00 97.81 184 GLU A N 1
ATOM 1403 C CA . GLU A 1 184 ? 1.981 2.808 2.687 1.00 97.81 184 GLU A CA 1
ATOM 1404 C C . GLU A 1 184 ? 0.934 1.781 3.149 1.00 97.81 184 GLU A C 1
ATOM 1406 O O . GLU A 1 184 ? 0.240 2.024 4.135 1.00 97.81 184 GLU A O 1
ATOM 1411 N N . SER A 1 185 ? 0.921 0.578 2.568 1.00 98.12 185 SER A N 1
ATOM 1412 C CA . SER A 1 185 ? 0.033 -0.514 2.992 1.00 98.12 185 SER A CA 1
ATOM 1413 C C . SER A 1 185 ? 0.259 -0.931 4.453 1.00 98.12 185 SER A C 1
ATOM 1415 O O . SER A 1 185 ? -0.690 -1.080 5.229 1.00 98.12 185 SER A O 1
ATOM 1417 N N . ARG A 1 186 ? 1.523 -1.062 4.883 1.00 97.94 186 ARG A N 1
ATOM 1418 C CA . ARG A 1 186 ? 1.853 -1.352 6.292 1.00 97.94 186 ARG A CA 1
ATOM 1419 C C . ARG A 1 186 ? 1.400 -0.237 7.230 1.00 97.94 186 ARG A C 1
ATOM 1421 O O . ARG A 1 186 ? 0.946 -0.523 8.337 1.00 97.94 186 ARG A O 1
ATOM 1428 N N . TYR A 1 187 ? 1.532 1.017 6.805 1.00 97.94 187 TYR A N 1
ATOM 1429 C CA . TYR A 1 187 ? 1.092 2.168 7.583 1.00 97.94 187 TYR A CA 1
ATOM 1430 C C . TYR A 1 187 ? -0.434 2.193 7.741 1.00 97.94 187 TYR A C 1
ATOM 1432 O O . TYR A 1 187 ? -0.926 2.369 8.855 1.00 97.94 187 TYR A O 1
ATOM 1440 N N . GLU A 1 188 ? -1.182 1.939 6.668 1.00 98.19 188 GLU A N 1
ATOM 1441 C CA . GLU A 1 188 ? -2.645 1.836 6.708 1.00 98.19 188 GLU A CA 1
ATOM 1442 C C . GLU A 1 188 ? -3.121 0.696 7.618 1.00 98.19 188 GLU A C 1
ATOM 1444 O O . GLU A 1 188 ? -4.012 0.902 8.445 1.00 98.19 188 GLU A O 1
ATOM 1449 N N . SER A 1 189 ? -2.480 -0.476 7.545 1.00 98.25 189 SER A N 1
ATOM 1450 C CA . SER A 1 189 ? -2.773 -1.596 8.450 1.00 98.25 189 SER A CA 1
ATOM 1451 C C . SER A 1 189 ? -2.539 -1.217 9.915 1.00 98.25 189 SER A C 1
ATOM 1453 O O . SER A 1 189 ? -3.393 -1.468 10.763 1.00 98.25 189 SER A O 1
ATOM 1455 N N . ALA A 1 190 ? -1.413 -0.568 10.223 1.00 98.25 190 ALA A N 1
ATOM 1456 C CA . ALA A 1 190 ? -1.108 -0.138 11.585 1.00 98.25 190 ALA A CA 1
ATOM 1457 C C . ALA A 1 190 ? -2.105 0.915 12.103 1.00 98.25 190 ALA A C 1
ATOM 1459 O O . ALA A 1 190 ? -2.465 0.905 13.281 1.00 98.25 190 ALA A O 1
ATOM 1460 N N . LEU A 1 191 ? -2.582 1.816 11.237 1.00 98.25 191 LEU A N 1
ATOM 1461 C CA . LEU A 1 191 ? -3.634 2.770 11.594 1.00 98.25 191 LEU A CA 1
ATOM 1462 C C . LEU A 1 191 ? -4.958 2.073 11.920 1.00 98.25 191 LEU A C 1
ATOM 1464 O O . LEU A 1 191 ? -5.619 2.458 12.890 1.00 98.25 191 LEU A O 1
ATOM 1468 N N . ALA A 1 192 ? -5.333 1.048 11.152 1.00 98.38 192 ALA A N 1
ATOM 1469 C CA . ALA A 1 192 ? -6.523 0.249 11.429 1.00 98.38 192 ALA A CA 1
ATOM 1470 C C . ALA A 1 192 ? -6.419 -0.456 12.792 1.00 98.38 192 ALA A C 1
ATOM 1472 O O . ALA A 1 192 ? -7.356 -0.379 13.591 1.00 98.38 192 ALA A O 1
ATOM 1473 N N . ASP A 1 193 ? -5.259 -1.039 13.104 1.00 98.38 193 ASP A N 1
ATOM 1474 C CA . ASP A 1 193 ? -4.997 -1.674 14.400 1.00 98.38 193 ASP A CA 1
ATOM 1475 C C . ASP A 1 193 ? -5.096 -0.673 15.558 1.00 98.38 193 ASP A C 1
ATOM 1477 O O . ASP A 1 193 ? -5.761 -0.937 16.563 1.00 98.38 193 ASP A O 1
ATOM 1481 N N . ILE A 1 194 ? -4.492 0.513 15.417 1.00 98.38 194 ILE A N 1
ATOM 1482 C CA . ILE A 1 194 ? -4.576 1.583 16.423 1.00 98.38 194 ILE A CA 1
ATOM 1483 C C . ILE A 1 194 ? -6.029 2.022 16.631 1.00 98.38 194 ILE A C 1
ATOM 1485 O O . ILE A 1 194 ? -6.451 2.220 17.774 1.00 98.38 194 ILE A O 1
ATOM 1489 N N . SER A 1 195 ? -6.804 2.164 15.553 1.00 98.12 195 SER A N 1
ATOM 1490 C CA . SER A 1 195 ? -8.225 2.508 15.643 1.00 98.12 195 SER A CA 1
ATOM 1491 C C . SER A 1 195 ? -9.010 1.426 16.387 1.00 98.12 195 SER A C 1
ATOM 1493 O O . SER A 1 195 ? -9.744 1.737 17.327 1.00 98.12 195 SER A O 1
ATOM 1495 N N . GLY A 1 196 ? -8.795 0.152 16.044 1.00 98.44 196 GLY A N 1
ATOM 1496 C CA . GLY A 1 196 ? -9.427 -0.981 16.722 1.00 98.44 196 GLY A CA 1
ATOM 1497 C C . GLY A 1 196 ? -9.071 -1.051 18.210 1.00 98.44 196 GLY A C 1
ATOM 1498 O O . GLY A 1 196 ? -9.952 -1.226 19.053 1.00 98.44 196 GLY A O 1
ATOM 1499 N N . LEU A 1 197 ? -7.802 -0.834 18.565 1.00 98.56 197 LEU A N 1
ATOM 1500 C CA . LEU A 1 197 ? -7.358 -0.770 19.961 1.00 98.56 197 LEU A CA 1
ATOM 1501 C C . LEU A 1 197 ? -7.981 0.408 20.712 1.00 98.56 197 LEU A C 1
ATOM 1503 O O . LEU A 1 197 ? -8.362 0.264 21.874 1.00 98.56 197 LEU A O 1
ATOM 1507 N N . LYS A 1 198 ? -8.124 1.566 20.064 1.00 98.38 198 LYS A N 1
ATOM 1508 C CA . LYS A 1 198 ? -8.781 2.737 20.655 1.00 98.38 198 LYS A CA 1
ATOM 1509 C C . LYS A 1 198 ? -10.252 2.456 20.962 1.00 98.38 198 LYS A C 1
ATOM 1511 O O . LYS A 1 198 ? -10.716 2.806 22.046 1.00 98.38 198 LYS A O 1
ATOM 1516 N N . GLU A 1 199 ? -10.966 1.788 20.059 1.00 98.25 199 GLU A N 1
ATOM 1517 C CA . GLU A 1 199 ? -12.351 1.362 20.292 1.00 98.25 199 GLU A CA 1
ATOM 1518 C C . GLU A 1 199 ? -12.461 0.339 21.426 1.00 98.25 199 GLU A C 1
ATOM 1520 O O . GLU A 1 199 ? -13.337 0.460 22.284 1.00 98.25 199 GLU A O 1
ATOM 1525 N N . GLN A 1 200 ? -11.566 -0.652 21.472 1.00 98.31 200 GLN A N 1
ATOM 1526 C CA . GLN A 1 200 ? -11.527 -1.624 22.568 1.00 98.31 200 GLN A CA 1
ATOM 1527 C C . GLN A 1 200 ? -11.266 -0.944 23.916 1.00 98.31 200 GLN A C 1
ATOM 1529 O O . GLN A 1 200 ? -11.936 -1.251 24.900 1.00 98.31 200 GLN A O 1
ATOM 1534 N N . ASN A 1 201 ? -10.341 0.015 23.961 1.00 98.19 201 ASN A N 1
ATOM 1535 C CA . ASN A 1 201 ? -10.029 0.762 25.176 1.00 98.19 201 ASN A CA 1
ATOM 1536 C C . ASN A 1 201 ? -11.227 1.612 25.635 1.00 98.19 201 ASN A C 1
ATOM 1538 O O . ASN A 1 201 ? -11.562 1.609 26.816 1.00 98.19 201 ASN A O 1
ATOM 1542 N N . ALA A 1 202 ? -11.945 2.251 24.706 1.00 98.19 202 ALA A N 1
ATOM 1543 C CA . ALA A 1 202 ? -13.179 2.972 25.021 1.00 98.19 202 ALA A CA 1
ATOM 1544 C C . ALA A 1 202 ? -14.262 2.045 25.606 1.00 98.19 202 ALA A C 1
ATOM 1546 O O . ALA A 1 202 ? -14.876 2.380 26.619 1.00 98.19 202 ALA A O 1
ATOM 1547 N N . LYS A 1 203 ? -14.451 0.850 25.027 1.00 98.06 203 LYS A N 1
ATOM 1548 C CA . LYS A 1 203 ? -15.386 -0.164 25.552 1.00 98.06 203 LYS A CA 1
ATOM 1549 C C . LYS A 1 203 ? -14.995 -0.636 26.953 1.00 98.06 203 LYS A C 1
ATOM 1551 O O . LYS A 1 203 ? -15.860 -0.773 27.813 1.00 98.06 203 LYS A O 1
ATOM 1556 N N . LEU A 1 204 ? -13.703 -0.859 27.200 1.00 98.38 204 LEU A N 1
ATOM 1557 C CA . LEU A 1 204 ? -13.204 -1.231 28.526 1.00 98.38 204 LEU A CA 1
ATOM 1558 C C . LEU A 1 204 ? -13.454 -0.124 29.550 1.00 98.38 204 LEU A C 1
ATOM 1560 O O . LEU A 1 204 ? -13.962 -0.407 30.630 1.00 98.38 204 LEU A O 1
ATOM 1564 N N . GLN A 1 205 ? -13.151 1.131 29.212 1.00 98.12 205 GLN A N 1
ATOM 1565 C CA . GLN A 1 205 ? -13.417 2.274 30.091 1.00 98.12 205 GLN A CA 1
ATOM 1566 C C . GLN A 1 205 ? -14.901 2.392 30.442 1.00 98.12 205 GLN A C 1
ATOM 1568 O O . GLN A 1 205 ? -15.234 2.598 31.608 1.00 98.12 205 GLN A O 1
ATOM 1573 N N . GLN A 1 206 ? -15.786 2.200 29.462 1.00 97.94 206 GLN A N 1
ATOM 1574 C CA . GLN A 1 206 ? -17.225 2.182 29.702 1.00 97.94 206 GLN A CA 1
ATOM 1575 C C . GLN A 1 206 ? -17.625 1.035 30.638 1.00 97.94 206 GLN A C 1
ATOM 1577 O O . GLN A 1 206 ? -18.297 1.271 31.634 1.00 97.94 206 GLN A O 1
ATOM 1582 N N . SER A 1 207 ? -17.133 -0.183 30.394 1.00 97.94 207 SER A N 1
ATOM 1583 C CA . SER A 1 207 ? -17.411 -1.328 31.267 1.00 97.94 207 SER A CA 1
ATOM 1584 C C . SER A 1 207 ? -16.932 -1.111 32.705 1.00 97.94 207 SER A C 1
ATOM 1586 O O . SER A 1 207 ? -17.602 -1.561 33.634 1.00 97.94 207 SER A O 1
ATOM 1588 N N . TYR A 1 208 ? -15.788 -0.449 32.907 1.00 97.00 208 TYR A N 1
ATOM 1589 C CA . TYR A 1 208 ? -15.321 -0.087 34.246 1.00 97.00 208 TYR A CA 1
ATOM 1590 C C . TYR A 1 208 ? -16.258 0.913 34.918 1.00 97.00 208 TYR A C 1
ATOM 1592 O O . TYR A 1 208 ? -16.559 0.754 36.100 1.00 97.00 208 TYR A O 1
ATOM 1600 N N . HIS A 1 209 ? -16.738 1.910 34.173 1.00 97.81 209 HIS A N 1
ATOM 1601 C CA . HIS A 1 209 ? -17.683 2.890 34.692 1.00 97.81 209 HIS A CA 1
ATOM 1602 C C . HIS A 1 209 ? -19.007 2.235 35.101 1.00 97.81 209 HIS A C 1
ATOM 1604 O O . HIS A 1 209 ? -19.434 2.399 36.242 1.00 97.81 209 HIS A O 1
ATOM 1610 N N . ASP A 1 210 ? -19.580 1.403 34.230 1.00 97.12 210 ASP A N 1
ATOM 1611 C CA . ASP A 1 210 ? -20.828 0.678 34.493 1.00 97.12 210 ASP A CA 1
ATOM 1612 C C . ASP A 1 210 ? -20.696 -0.254 35.715 1.00 97.12 210 ASP A C 1
ATOM 1614 O O . ASP A 1 210 ? -21.608 -0.369 36.545 1.00 97.12 210 ASP A O 1
ATOM 1618 N N . ALA A 1 211 ? -19.542 -0.916 35.863 1.00 97.31 211 ALA A N 1
ATOM 1619 C CA . ALA A 1 211 ? -19.252 -1.772 37.011 1.00 97.31 211 ALA A CA 1
ATOM 1620 C C . ALA A 1 211 ? -19.109 -0.970 38.315 1.00 97.31 211 ALA A C 1
ATOM 1622 O O . ALA A 1 211 ? -19.606 -1.400 39.361 1.00 97.31 211 ALA A O 1
ATOM 1623 N N . ASP A 1 212 ? -18.457 0.192 38.268 1.00 97.06 212 ASP A N 1
ATOM 1624 C CA . ASP A 1 212 ? -18.326 1.081 39.421 1.00 97.06 212 ASP A CA 1
ATOM 1625 C C . ASP A 1 212 ? -19.683 1.661 39.841 1.00 97.06 212 ASP A C 1
ATOM 1627 O O . ASP A 1 212 ? -20.002 1.640 41.034 1.00 97.06 212 ASP A O 1
ATOM 1631 N N . GLU A 1 213 ? -20.516 2.097 38.892 1.00 96.94 213 GLU A N 1
ATOM 1632 C CA . GLU A 1 213 ? -21.888 2.543 39.164 1.00 96.94 213 GLU A CA 1
ATOM 1633 C C . GLU A 1 213 ? -22.718 1.430 39.809 1.00 96.94 213 GLU A C 1
ATOM 1635 O O . GLU A 1 213 ? -23.348 1.639 40.852 1.00 96.94 213 GLU A O 1
ATOM 1640 N N . SER A 1 214 ? -22.646 0.217 39.258 1.00 96.88 214 SER A N 1
ATOM 1641 C CA . SER A 1 214 ? -23.323 -0.960 39.812 1.00 96.88 214 SER A CA 1
ATOM 1642 C C . SER A 1 214 ? -22.862 -1.260 41.242 1.00 96.88 214 SER A C 1
ATOM 1644 O O . SER A 1 214 ? -23.679 -1.545 42.123 1.00 96.88 214 SER A O 1
ATOM 1646 N N . ARG A 1 215 ? -21.555 -1.147 41.517 1.00 97.75 215 ARG A N 1
ATOM 1647 C CA . ARG A 1 215 ? -20.986 -1.355 42.857 1.00 97.75 215 ARG A CA 1
ATOM 1648 C C . ARG A 1 215 ? -21.461 -0.291 43.847 1.00 97.75 215 ARG A C 1
ATOM 1650 O O . ARG A 1 215 ? -21.758 -0.620 44.997 1.00 97.75 215 ARG A O 1
ATOM 1657 N N . ILE A 1 216 ? -21.552 0.970 43.423 1.00 97.62 216 ILE A N 1
ATOM 1658 C CA . ILE A 1 216 ? -22.089 2.063 44.246 1.00 97.62 216 ILE A CA 1
ATOM 1659 C C . ILE A 1 216 ? -23.564 1.803 44.570 1.00 97.62 216 ILE A C 1
ATOM 1661 O O . ILE A 1 216 ? -23.953 1.894 45.738 1.00 97.62 216 ILE A O 1
ATOM 1665 N N . ALA A 1 217 ? -24.367 1.418 43.575 1.00 96.88 217 ALA A N 1
ATOM 1666 C CA . ALA A 1 217 ? -25.787 1.130 43.764 1.00 96.88 217 ALA A CA 1
ATOM 1667 C C . ALA A 1 217 ? -26.007 -0.044 44.736 1.00 96.88 217 ALA A C 1
ATOM 1669 O O . ALA A 1 217 ? -26.798 0.069 45.677 1.00 96.88 217 ALA A O 1
ATOM 1670 N N . ALA A 1 218 ? -25.248 -1.133 44.572 1.00 97.06 218 ALA A N 1
ATOM 1671 C CA . ALA A 1 218 ? -25.302 -2.297 45.455 1.00 97.06 218 ALA A CA 1
ATOM 1672 C C . ALA A 1 218 ? -24.911 -1.950 46.901 1.00 97.06 218 ALA A C 1
ATOM 1674 O O . ALA A 1 218 ? -25.596 -2.350 47.844 1.00 97.06 218 ALA A O 1
ATOM 1675 N N . ASN A 1 219 ? -23.852 -1.156 47.095 1.00 97.25 219 ASN A N 1
ATOM 1676 C CA . ASN A 1 219 ? -23.446 -0.695 48.425 1.00 97.25 219 ASN A CA 1
ATOM 1677 C C . ASN A 1 219 ? -24.520 0.178 49.086 1.00 97.25 219 ASN A C 1
ATOM 1679 O O . ASN A 1 219 ? -24.779 0.031 50.281 1.00 97.25 219 ASN A O 1
ATOM 1683 N N . LEU A 1 220 ? -25.178 1.051 48.319 1.00 97.38 220 LEU A N 1
ATOM 1684 C CA . LEU A 1 220 ? -26.265 1.885 48.828 1.00 97.38 220 LEU A CA 1
ATOM 1685 C C . LEU A 1 220 ? -27.481 1.044 49.235 1.00 97.38 220 LEU A C 1
ATOM 1687 O O . LEU A 1 220 ? -28.082 1.285 50.283 1.00 97.38 220 LEU A O 1
ATOM 1691 N N . GLN A 1 221 ? -27.838 0.039 48.435 1.00 96.94 221 GLN A N 1
ATOM 1692 C CA . GLN A 1 221 ? -28.910 -0.895 48.775 1.00 96.94 221 GLN A CA 1
ATOM 1693 C C . GLN A 1 221 ? -28.567 -1.700 50.032 1.00 96.94 221 GLN A C 1
ATOM 1695 O O . GLN A 1 221 ? -29.422 -1.855 50.905 1.00 96.94 221 GLN A O 1
ATOM 1700 N N . ARG A 1 222 ? -27.310 -2.140 50.171 1.00 97.06 222 ARG A N 1
ATOM 1701 C CA . ARG A 1 222 ? -26.832 -2.837 51.369 1.00 97.06 222 ARG A CA 1
ATOM 1702 C C . ARG A 1 222 ? -26.942 -1.963 52.615 1.00 97.06 222 ARG A C 1
ATOM 1704 O O . ARG A 1 222 ? -27.488 -2.424 53.608 1.00 97.06 222 ARG A O 1
ATOM 1711 N N . GLN A 1 223 ? -26.518 -0.699 52.550 1.00 97.00 223 GLN A N 1
ATOM 1712 C CA . GLN A 1 223 ? -26.660 0.239 53.672 1.00 97.00 223 GLN A CA 1
ATOM 1713 C C . GLN A 1 223 ? -28.123 0.465 54.066 1.00 97.00 223 GLN A C 1
ATOM 1715 O O . GLN A 1 223 ? -28.437 0.511 55.252 1.00 97.00 223 GLN A O 1
ATOM 1720 N N . LYS A 1 224 ? -29.036 0.579 53.093 1.00 97.12 224 LYS A N 1
ATOM 1721 C CA . LYS A 1 224 ? -30.476 0.692 53.379 1.00 97.12 224 LYS A CA 1
ATOM 1722 C C . LYS A 1 224 ? -31.011 -0.563 54.070 1.00 97.12 224 LYS A C 1
ATOM 1724 O O . LYS A 1 224 ? -31.739 -0.445 55.050 1.00 97.12 224 LYS A O 1
ATOM 1729 N N . ALA A 1 225 ? -30.633 -1.746 53.587 1.00 96.00 225 ALA A N 1
ATOM 1730 C CA . ALA A 1 225 ? -31.037 -3.014 54.189 1.00 96.00 225 ALA A CA 1
ATOM 1731 C C . ALA A 1 225 ? -30.462 -3.191 55.606 1.00 96.00 225 ALA A C 1
ATOM 1733 O O . ALA A 1 225 ? -31.185 -3.610 56.506 1.00 96.00 225 ALA A O 1
ATOM 1734 N N . GLU A 1 226 ? -29.196 -2.825 55.824 1.00 96.38 226 GLU A N 1
ATOM 1735 C CA . GLU A 1 226 ? -28.558 -2.801 57.147 1.00 96.38 226 GLU A CA 1
ATOM 1736 C C . GLU A 1 226 ? -29.297 -1.844 58.095 1.00 96.38 226 GLU A C 1
ATOM 1738 O O . GLU A 1 226 ? -29.649 -2.237 59.204 1.00 96.38 226 GLU A O 1
ATOM 1743 N N . ALA A 1 227 ? -29.636 -0.633 57.642 1.00 97.19 227 ALA A N 1
ATOM 1744 C CA . ALA A 1 227 ? -30.372 0.337 58.450 1.00 97.19 227 ALA A CA 1
ATOM 1745 C C . ALA A 1 227 ? -31.791 -0.135 58.815 1.00 97.19 227 ALA A C 1
ATOM 1747 O O . ALA A 1 227 ? -32.238 0.069 59.945 1.00 97.19 227 ALA A O 1
ATOM 1748 N N . GLU A 1 228 ? -32.518 -0.766 57.888 1.00 96.06 228 GLU A N 1
ATOM 1749 C CA . GLU A 1 228 ? -33.838 -1.339 58.189 1.00 96.06 228 GLU A CA 1
ATOM 1750 C C . GLU A 1 228 ? -33.742 -2.549 59.124 1.00 96.06 228 GLU A C 1
ATOM 1752 O O . GLU A 1 228 ? -34.561 -2.680 60.039 1.00 96.06 228 GLU A O 1
ATOM 1757 N N . ARG A 1 229 ? -32.710 -3.388 58.973 1.00 96.69 229 ARG A N 1
ATOM 1758 C CA . ARG A 1 229 ? -32.423 -4.478 59.912 1.00 96.69 229 ARG A CA 1
ATOM 1759 C C . ARG A 1 229 ? -32.166 -3.937 61.317 1.00 96.69 229 ARG A C 1
ATOM 1761 O O . ARG A 1 229 ? -32.762 -4.437 62.264 1.00 96.69 229 ARG A O 1
ATOM 1768 N N . ASP A 1 230 ? -31.341 -2.904 61.459 1.00 97.38 230 ASP A N 1
ATOM 1769 C CA . ASP A 1 230 ? -31.023 -2.314 62.764 1.00 97.38 230 ASP A CA 1
ATOM 1770 C C . ASP A 1 230 ? -32.271 -1.704 63.428 1.00 97.38 230 ASP A C 1
ATOM 1772 O O . ASP A 1 230 ? -32.492 -1.872 64.631 1.00 97.38 230 ASP A O 1
ATOM 1776 N N . LYS A 1 231 ? -33.156 -1.064 62.647 1.00 97.00 231 LYS A N 1
ATOM 1777 C CA . LYS A 1 231 ? -34.468 -0.604 63.139 1.00 97.00 231 LYS A CA 1
ATOM 1778 C C . LYS A 1 231 ? -35.348 -1.768 63.594 1.00 97.00 231 LYS A C 1
ATOM 1780 O O . LYS A 1 231 ? -36.003 -1.662 64.632 1.00 97.00 231 LYS A O 1
ATOM 1785 N N . ALA A 1 232 ? -35.401 -2.855 62.826 1.00 95.50 232 ALA A N 1
ATOM 1786 C CA . ALA A 1 232 ? -36.172 -4.043 63.182 1.00 95.50 232 ALA A CA 1
ATOM 1787 C C . ALA A 1 232 ? -35.632 -4.703 64.461 1.00 95.50 232 ALA A C 1
ATOM 1789 O O . ALA A 1 232 ? -36.416 -5.049 65.344 1.00 95.50 232 ALA A O 1
ATOM 1790 N N . GLU A 1 233 ? -34.310 -4.793 64.613 1.00 96.38 233 GLU A N 1
ATOM 1791 C CA . GLU A 1 233 ? -33.664 -5.315 65.818 1.00 96.38 233 GLU A CA 1
ATOM 1792 C C . GLU A 1 233 ? -33.973 -4.447 67.048 1.00 96.38 233 GLU A C 1
ATOM 1794 O O . GLU A 1 233 ? -34.316 -4.969 68.110 1.00 96.38 233 GLU A O 1
ATOM 1799 N N . ALA A 1 234 ? -33.927 -3.118 66.908 1.00 96.38 234 ALA A N 1
ATOM 1800 C CA . ALA A 1 234 ? -34.292 -2.200 67.985 1.00 96.38 234 ALA A CA 1
ATOM 1801 C C . ALA A 1 234 ? -35.762 -2.363 68.413 1.00 96.38 234 ALA A C 1
ATOM 1803 O O . ALA A 1 234 ? -36.062 -2.384 69.610 1.00 96.38 234 ALA A O 1
ATOM 1804 N N . ARG A 1 235 ? -36.683 -2.526 67.451 1.00 94.50 235 ARG A N 1
ATOM 1805 C CA . ARG A 1 235 ? -38.100 -2.815 67.735 1.00 94.50 235 ARG A CA 1
ATOM 1806 C C . ARG A 1 235 ? -38.270 -4.153 68.451 1.00 94.50 235 ARG A C 1
ATOM 1808 O O . ARG A 1 235 ? -39.007 -4.204 69.432 1.00 94.50 235 ARG A O 1
ATOM 1815 N N . ALA A 1 236 ? -37.573 -5.199 68.006 1.00 95.06 236 ALA A N 1
ATOM 1816 C CA . ALA A 1 236 ? -37.620 -6.520 68.628 1.00 95.06 236 ALA A CA 1
ATOM 1817 C C . ALA A 1 236 ? -37.142 -6.477 70.088 1.00 95.06 236 ALA A C 1
ATOM 1819 O O . ALA A 1 236 ? -37.850 -6.951 70.973 1.00 95.06 236 ALA A O 1
ATOM 1820 N N . LYS A 1 237 ? -36.007 -5.817 70.361 1.00 95.62 237 LYS A N 1
ATOM 1821 C CA . LYS A 1 237 ? -35.494 -5.617 71.728 1.00 95.62 237 LYS A CA 1
ATOM 1822 C C . LYS A 1 237 ? -36.476 -4.854 72.618 1.00 95.62 237 LYS A C 1
ATOM 1824 O O . LYS A 1 237 ? -36.663 -5.214 73.778 1.00 95.62 237 LYS A O 1
ATOM 1829 N N . ASN A 1 238 ? -37.122 -3.813 72.090 1.00 94.81 238 ASN A N 1
ATOM 1830 C CA . ASN A 1 238 ? -38.123 -3.060 72.848 1.00 94.81 238 ASN A CA 1
ATOM 1831 C C . ASN A 1 238 ? -39.362 -3.918 73.165 1.00 94.81 238 ASN A C 1
ATOM 1833 O O . ASN A 1 238 ? -39.811 -3.952 74.309 1.00 94.81 238 ASN A O 1
ATOM 1837 N N . ALA A 1 239 ? -39.876 -4.659 72.179 1.00 92.12 239 ALA A N 1
ATOM 1838 C CA . ALA A 1 239 ? -41.005 -5.570 72.365 1.00 92.12 239 ALA A CA 1
ATOM 1839 C C . ALA A 1 239 ? -40.687 -6.682 73.380 1.00 92.12 239 ALA A C 1
ATOM 1841 O O . ALA A 1 239 ? -41.514 -6.997 74.233 1.00 92.12 239 ALA A O 1
ATOM 1842 N N . GLU A 1 240 ? -39.475 -7.239 73.343 1.00 93.44 240 GLU A N 1
ATOM 1843 C CA . GLU A 1 240 ? -39.009 -8.221 74.325 1.00 93.44 240 GLU A CA 1
ATOM 1844 C C . GLU A 1 240 ? -38.941 -7.625 75.741 1.00 93.44 240 GLU A C 1
ATOM 1846 O O . GLU A 1 240 ? -39.402 -8.248 76.700 1.00 93.44 240 GLU A O 1
ATOM 1851 N N . GLY A 1 241 ? -38.452 -6.388 75.877 1.00 93.25 241 GLY A N 1
ATOM 1852 C CA . GLY A 1 241 ? -38.458 -5.654 77.145 1.00 93.25 241 GLY A CA 1
ATOM 1853 C C . GLY A 1 241 ? -39.871 -5.427 77.693 1.00 93.25 241 GLY A C 1
ATOM 1854 O O . GLY A 1 241 ? -40.125 -5.681 78.873 1.00 93.25 241 GLY A O 1
ATOM 1855 N N . GLN A 1 242 ? -40.810 -5.017 76.837 1.00 91.50 242 GLN A N 1
ATOM 1856 C CA . GLN A 1 242 ? -42.220 -4.860 77.205 1.00 91.50 242 GLN A CA 1
ATOM 1857 C C . GLN A 1 242 ? -42.849 -6.190 77.629 1.00 91.50 242 GLN A C 1
ATOM 1859 O O . GLN A 1 242 ? -43.472 -6.251 78.686 1.00 91.50 242 GLN A O 1
ATOM 1864 N N . LEU A 1 243 ? -42.637 -7.266 76.864 1.00 90.06 243 LEU A N 1
ATOM 1865 C CA . LEU A 1 243 ? -43.123 -8.608 77.199 1.00 90.06 243 LEU A CA 1
ATOM 1866 C C . LEU A 1 243 ? -42.552 -9.113 78.523 1.00 90.06 243 LEU A C 1
ATOM 1868 O O . LEU A 1 243 ? -43.281 -9.718 79.305 1.00 90.06 243 LEU A O 1
ATOM 1872 N N . SER A 1 244 ? -41.272 -8.863 78.796 1.00 90.75 244 SER A N 1
ATOM 1873 C CA . SER A 1 244 ? -40.649 -9.181 80.083 1.00 90.75 244 SER A CA 1
ATOM 1874 C C . SER A 1 244 ? -41.335 -8.434 81.230 1.00 90.75 244 SER A C 1
ATOM 1876 O O . SER A 1 244 ? -41.741 -9.054 82.215 1.00 90.75 244 SER A O 1
ATOM 1878 N N . GLY A 1 245 ? -41.574 -7.128 81.068 1.00 89.25 245 GLY A N 1
ATOM 1879 C CA . GLY A 1 245 ? -42.343 -6.334 82.030 1.00 89.25 245 GLY A CA 1
ATOM 1880 C C . GLY A 1 245 ? -43.764 -6.869 82.233 1.00 89.25 245 GLY A C 1
ATOM 1881 O O . GLY A 1 245 ? -44.193 -7.076 83.368 1.00 89.25 245 GLY A O 1
ATOM 1882 N N . SER A 1 246 ? -44.484 -7.182 81.152 1.00 85.88 246 SER A N 1
ATOM 1883 C CA . SER A 1 246 ? -45.822 -7.781 81.218 1.00 85.88 246 SER A CA 1
ATOM 1884 C C . SER A 1 246 ? -45.820 -9.154 81.893 1.00 85.88 246 SER A C 1
ATOM 1886 O O . SER A 1 246 ? -46.733 -9.440 82.663 1.00 85.88 246 SER A O 1
ATOM 1888 N N . ARG A 1 247 ? -44.799 -9.992 81.664 1.00 89.94 247 ARG A N 1
ATOM 1889 C CA . ARG A 1 247 ? -44.635 -11.284 82.352 1.00 89.94 247 ARG A CA 1
ATOM 1890 C C . ARG A 1 247 ? -44.457 -11.095 83.854 1.00 89.94 247 ARG A C 1
ATOM 1892 O O . ARG A 1 247 ? -45.140 -11.775 84.610 1.00 89.94 247 ARG A O 1
ATOM 1899 N N . GLN A 1 248 ? -43.627 -10.143 84.283 1.00 90.00 248 GLN A N 1
ATOM 1900 C CA . GLN A 1 248 ? -43.462 -9.823 85.708 1.00 90.00 248 GLN A CA 1
ATOM 1901 C C . GLN A 1 248 ? -44.780 -9.358 86.340 1.00 90.00 248 GLN A C 1
ATOM 1903 O O . GLN A 1 248 ? -45.129 -9.792 87.436 1.00 90.00 248 GLN A O 1
ATOM 1908 N N . VAL A 1 249 ? -45.544 -8.513 85.640 1.00 89.38 249 VAL A N 1
ATOM 1909 C CA . VAL A 1 249 ? -46.866 -8.061 86.101 1.00 89.38 249 VAL A CA 1
ATOM 1910 C C . VAL A 1 249 ? -47.848 -9.231 86.188 1.00 89.38 249 VAL A C 1
ATOM 1912 O O . VAL A 1 249 ? -48.558 -9.349 87.184 1.00 89.38 249 VAL A O 1
ATOM 1915 N N . ALA A 1 250 ? -47.881 -10.109 85.183 1.00 85.19 250 ALA A N 1
ATOM 1916 C CA . ALA A 1 250 ? -48.747 -11.285 85.171 1.00 85.19 250 ALA A CA 1
ATOM 1917 C C . ALA A 1 250 ? -48.394 -12.272 86.296 1.00 85.19 250 ALA A C 1
ATOM 1919 O O . ALA A 1 250 ? -49.286 -12.790 86.966 1.00 85.19 250 ALA A O 1
ATOM 1920 N N . GLU A 1 251 ? -47.106 -12.495 86.553 1.00 87.44 251 GLU A N 1
ATOM 1921 C CA . GLU A 1 251 ? -46.625 -13.354 87.636 1.00 87.44 251 GLU A CA 1
ATOM 1922 C C . GLU A 1 251 ? -46.944 -12.762 89.018 1.00 87.44 251 GLU A C 1
ATOM 1924 O O . GLU A 1 251 ? -47.468 -13.460 89.889 1.00 87.44 251 GLU A O 1
ATOM 1929 N N . ALA A 1 252 ? -46.748 -11.453 89.201 1.00 86.44 252 ALA A N 1
ATOM 1930 C CA . ALA A 1 252 ? -47.150 -10.750 90.418 1.00 86.44 252 ALA A CA 1
ATOM 1931 C C . ALA A 1 252 ? -48.674 -10.774 90.629 1.00 86.44 252 ALA A C 1
ATOM 1933 O O . ALA A 1 252 ? -49.145 -10.955 91.755 1.00 86.44 252 ALA A O 1
ATOM 1934 N N . ALA A 1 253 ? -49.459 -10.617 89.560 1.00 84.00 253 ALA A N 1
ATOM 1935 C CA . ALA A 1 253 ? -50.913 -10.723 89.611 1.00 84.00 253 ALA A CA 1
ATOM 1936 C C . ALA A 1 253 ? -51.359 -12.140 89.989 1.00 84.00 253 ALA A C 1
ATOM 1938 O O . ALA A 1 253 ? -52.262 -12.275 90.812 1.00 84.00 253 ALA A O 1
ATOM 1939 N N . LYS A 1 254 ? -50.697 -13.178 89.461 1.00 87.19 254 LYS A N 1
ATOM 1940 C CA . LYS A 1 254 ? -50.947 -14.575 89.834 1.00 87.19 254 LYS A CA 1
ATOM 1941 C C . LYS A 1 254 ? -50.693 -14.808 91.322 1.00 87.19 254 LYS A C 1
ATOM 1943 O O . LYS A 1 254 ? -51.596 -15.256 92.012 1.00 87.19 254 LYS A O 1
ATOM 1948 N N . LEU A 1 255 ? -49.536 -14.395 91.844 1.00 87.88 255 LEU A N 1
ATOM 1949 C CA . LEU A 1 255 ? -49.229 -14.492 93.279 1.00 87.88 255 LEU A CA 1
ATOM 1950 C C . LEU A 1 255 ? -50.266 -13.767 94.149 1.00 87.88 255 LEU A C 1
ATOM 1952 O O . LEU A 1 255 ? -50.637 -14.235 95.224 1.00 87.88 255 LEU A O 1
ATOM 1956 N N . ARG A 1 256 ? -50.751 -12.610 93.689 1.00 82.44 256 ARG A N 1
ATOM 1957 C CA . ARG A 1 256 ? -51.783 -11.843 94.393 1.00 82.44 256 ARG A CA 1
ATOM 1958 C C . ARG A 1 256 ? -53.151 -12.522 94.326 1.00 82.44 256 ARG A C 1
ATOM 1960 O O . ARG A 1 256 ? -53.881 -12.470 95.308 1.00 82.44 256 ARG A O 1
ATOM 1967 N N . ALA A 1 257 ? -53.488 -13.145 93.200 1.00 80.00 257 ALA A N 1
ATOM 1968 C CA . ALA A 1 257 ? -54.702 -13.935 93.036 1.00 80.00 257 ALA A CA 1
ATOM 1969 C C . ALA A 1 257 ? -54.673 -15.190 93.918 1.00 80.00 257 ALA A C 1
ATOM 1971 O O . ALA A 1 257 ? -55.648 -15.437 94.624 1.00 80.00 257 ALA A O 1
ATOM 1972 N N . ASP A 1 258 ? -53.547 -15.908 93.955 1.00 85.44 258 ASP A N 1
ATOM 1973 C CA . ASP A 1 258 ? -53.326 -17.060 94.836 1.00 85.44 258 ASP A CA 1
ATOM 1974 C C . ASP A 1 258 ? -53.492 -16.639 96.310 1.00 85.44 258 ASP A C 1
ATOM 1976 O O . ASP A 1 258 ? -54.249 -17.251 97.064 1.00 85.44 258 ASP A O 1
ATOM 1980 N N . LYS A 1 259 ? -52.899 -15.501 96.701 1.00 83.94 259 LYS A N 1
ATOM 1981 C CA . LYS A 1 259 ? -53.067 -14.924 98.044 1.00 83.94 259 LYS A CA 1
ATOM 1982 C C . LYS A 1 259 ? -54.517 -14.529 98.349 1.00 83.94 259 LYS A C 1
ATOM 1984 O O . LYS A 1 259 ? -55.014 -14.804 99.436 1.00 83.94 259 LYS A O 1
ATOM 1989 N N . LEU A 1 260 ? -55.217 -13.898 97.406 1.00 76.69 260 LEU A N 1
ATOM 1990 C CA . LEU A 1 260 ? -56.634 -13.552 97.561 1.00 76.69 260 LEU A CA 1
ATOM 1991 C C . LEU A 1 260 ? -57.526 -14.795 97.638 1.00 76.69 260 LEU A C 1
ATOM 1993 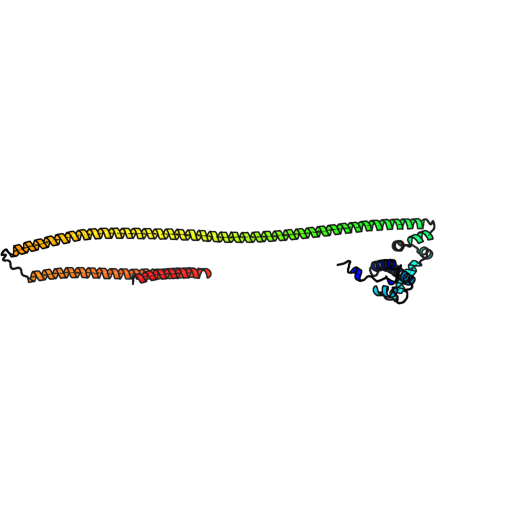O O . LEU A 1 260 ? -58.554 -14.751 98.311 1.00 76.69 260 LEU A O 1
ATOM 1997 N N . GLN A 1 261 ? -57.171 -15.890 96.963 1.00 76.94 261 GLN A N 1
ATOM 1998 C CA . GLN A 1 261 ? -57.852 -17.175 97.107 1.00 76.94 261 GLN A CA 1
ATOM 1999 C C . GLN A 1 261 ? -57.648 -17.756 98.504 1.00 76.94 261 GLN A C 1
ATOM 2001 O O . GLN A 1 261 ? -58.623 -18.195 99.111 1.00 76.94 261 GLN A O 1
ATOM 2006 N N . GLU A 1 262 ? -56.428 -17.719 99.041 1.00 78.00 262 GLU A N 1
ATOM 2007 C CA . GLU A 1 262 ? -56.151 -18.134 100.421 1.00 78.00 262 GLU A CA 1
ATOM 2008 C C . GLU A 1 262 ? -56.910 -17.269 101.441 1.00 78.00 262 GLU A C 1
ATOM 2010 O O . GLU A 1 262 ? -57.560 -17.803 102.343 1.00 78.00 262 GLU A O 1
ATOM 2015 N N . GLU A 1 263 ? -56.909 -15.944 101.267 1.00 72.50 263 GLU A N 1
ATOM 2016 C CA . GLU A 1 263 ? -57.664 -15.007 102.107 1.00 72.50 263 GLU A CA 1
ATOM 2017 C C . GLU A 1 263 ? -59.183 -15.223 101.986 1.00 72.50 263 GLU A C 1
ATOM 2019 O O . GLU A 1 263 ? -59.878 -15.236 103.000 1.00 72.50 263 GLU A O 1
ATOM 2024 N N . ASN A 1 264 ? -59.721 -15.474 100.786 1.00 67.94 264 ASN A N 1
ATOM 2025 C CA . ASN A 1 264 ? -61.139 -15.808 100.596 1.00 67.94 264 ASN A CA 1
ATOM 2026 C C . ASN A 1 264 ? -61.508 -17.173 101.184 1.00 67.94 264 ASN A C 1
ATOM 2028 O O . ASN A 1 264 ? -62.586 -17.325 101.757 1.00 67.94 264 ASN A O 1
ATOM 2032 N N . ALA A 1 265 ? -60.637 -18.176 101.074 1.00 73.75 265 ALA A N 1
ATOM 2033 C CA . ALA A 1 265 ? -60.830 -19.472 101.718 1.00 73.75 265 ALA A CA 1
ATOM 2034 C C . ALA A 1 265 ? -60.804 -19.347 103.252 1.00 73.75 265 ALA A C 1
ATOM 2036 O O . ALA A 1 265 ? -61.517 -20.079 103.941 1.00 73.75 265 ALA A O 1
ATOM 2037 N N . ALA A 1 266 ? -60.033 -18.396 103.789 1.00 67.12 266 ALA A N 1
ATOM 2038 C CA . ALA A 1 266 ? -60.050 -18.028 105.201 1.00 67.12 266 ALA A CA 1
ATOM 2039 C C . ALA A 1 266 ? -61.310 -17.226 105.591 1.00 67.12 266 ALA A C 1
ATOM 2041 O O . ALA A 1 266 ? -61.893 -17.491 106.642 1.00 67.12 266 ALA A O 1
ATOM 2042 N N . LEU A 1 267 ? -61.786 -16.311 104.739 1.00 60.22 267 LEU A N 1
ATOM 2043 C CA . LEU A 1 267 ? -63.029 -15.549 104.932 1.00 60.22 267 LEU A CA 1
ATOM 2044 C C . LEU A 1 267 ? -64.282 -16.432 104.845 1.00 60.22 267 LEU A C 1
ATOM 2046 O O . LEU A 1 267 ? -65.191 -16.250 105.643 1.00 60.22 267 LEU A O 1
ATOM 2050 N N . LYS A 1 268 ? -64.312 -17.454 103.976 1.00 57.59 268 LYS A N 1
ATOM 2051 C CA . LYS A 1 268 ? -65.377 -18.481 103.932 1.00 57.59 268 LYS A CA 1
ATOM 2052 C C . LYS A 1 268 ? -65.497 -19.295 105.226 1.00 57.59 268 LYS A C 1
ATOM 2054 O O . LYS A 1 268 ? -66.531 -19.913 105.458 1.00 57.59 268 LYS A O 1
ATOM 2059 N N . LYS A 1 269 ? -64.453 -19.320 106.062 1.00 60.44 269 LYS A N 1
ATOM 2060 C CA . LYS A 1 269 ? -64.486 -19.939 107.399 1.00 60.44 269 LYS A CA 1
ATOM 2061 C C . LYS A 1 269 ? -65.001 -18.982 108.482 1.00 60.44 269 LYS A C 1
ATOM 2063 O O . LYS A 1 269 ? -65.167 -19.410 109.621 1.00 60.44 269 LYS A O 1
ATOM 2068 N N . GLN A 1 270 ? -65.266 -17.720 108.144 1.00 50.97 270 GLN A N 1
ATOM 2069 C CA . GLN A 1 270 ? -65.979 -16.773 108.997 1.00 50.97 270 GLN A CA 1
ATOM 2070 C C . GLN A 1 270 ? -67.461 -16.726 108.583 1.00 50.97 270 GLN A C 1
ATOM 2072 O O . GLN A 1 270 ? -67.763 -16.720 107.389 1.00 50.97 270 GLN A O 1
ATOM 2077 N N . PRO A 1 271 ? -68.413 -16.700 109.531 1.00 40.81 271 PRO A N 1
ATOM 2078 C CA . PRO A 1 271 ? -69.827 -16.641 109.196 1.00 40.81 271 PRO A CA 1
ATOM 2079 C C . PRO A 1 271 ? -70.179 -15.215 108.760 1.00 40.81 271 PRO A C 1
ATOM 2081 O O . PRO A 1 271 ? -70.260 -14.310 109.588 1.00 40.81 271 PRO A O 1
ATOM 2084 N N . ILE A 1 272 ? -70.383 -15.009 107.459 1.00 44.28 272 ILE A N 1
ATOM 2085 C CA . ILE A 1 272 ? -70.895 -13.751 106.907 1.00 44.28 272 ILE A CA 1
ATOM 2086 C C . ILE A 1 272 ? -72.299 -14.006 106.360 1.00 44.28 272 ILE A C 1
ATOM 2088 O O . ILE A 1 272 ? -72.493 -14.795 105.439 1.00 44.28 272 ILE A O 1
ATOM 2092 N N . ALA A 1 273 ? -73.278 -13.316 106.942 1.00 43.25 273 ALA A N 1
ATOM 2093 C CA . ALA A 1 273 ? -74.644 -13.231 106.450 1.00 43.25 273 ALA A CA 1
ATOM 2094 C C . ALA A 1 273 ? -74.753 -12.038 105.490 1.00 43.25 273 ALA A C 1
ATOM 2096 O O . ALA A 1 273 ? -75.025 -10.916 105.909 1.00 43.25 273 ALA A O 1
ATOM 2097 N N . ALA A 1 274 ? -74.510 -12.269 104.204 1.00 47.81 274 ALA A N 1
ATOM 2098 C CA . ALA A 1 274 ? -74.897 -11.340 103.149 1.00 47.81 274 ALA A CA 1
ATOM 2099 C C . ALA A 1 274 ? -75.232 -12.151 101.897 1.00 47.81 274 ALA A C 1
ATOM 2101 O O . ALA A 1 274 ? -74.358 -12.742 101.269 1.00 47.81 274 ALA A O 1
ATOM 2102 N N . VAL A 1 275 ? -76.527 -12.214 101.593 1.00 51.31 275 VAL A N 1
ATOM 2103 C CA . VAL A 1 275 ? -77.072 -12.815 100.376 1.00 51.31 275 VAL A CA 1
ATOM 2104 C C . VAL A 1 275 ? -76.624 -11.944 99.207 1.00 51.31 275 VAL A C 1
ATOM 2106 O O . VAL A 1 275 ? -77.102 -10.822 99.051 1.00 51.31 275 VAL A O 1
ATOM 2109 N N . VAL A 1 276 ? -75.661 -12.435 98.432 1.00 54.66 276 VAL A N 1
ATOM 2110 C CA . VAL A 1 276 ? -75.325 -11.877 97.121 1.00 54.66 276 VAL A CA 1
ATOM 2111 C C . VAL A 1 276 ? -76.059 -12.722 96.093 1.00 54.66 276 VAL A C 1
ATOM 2113 O O . VAL A 1 276 ? -75.938 -13.943 96.096 1.00 54.66 276 VAL A O 1
ATOM 2116 N N . ASP A 1 277 ? -76.855 -12.054 95.269 1.00 57.91 277 ASP A N 1
ATOM 2117 C CA . ASP A 1 277 ? -77.614 -12.650 94.177 1.00 57.91 277 ASP A CA 1
ATOM 2118 C C . ASP A 1 277 ? -76.645 -13.122 93.078 1.00 57.91 277 ASP A C 1
ATOM 2120 O O . ASP A 1 277 ? -76.010 -12.305 92.402 1.00 57.91 277 ASP A O 1
ATOM 2124 N N . GLU A 1 278 ? -76.465 -14.441 92.970 1.00 60.84 278 GLU A N 1
ATOM 2125 C CA . GLU A 1 278 ? -75.524 -15.081 92.039 1.00 60.84 278 GLU A CA 1
ATOM 2126 C C . GLU A 1 278 ? -75.854 -14.766 90.569 1.00 60.84 278 GLU A C 1
ATOM 2128 O O . GLU A 1 278 ? -74.946 -14.685 89.740 1.00 60.84 278 GLU A O 1
ATOM 2133 N N . GLU A 1 279 ? -77.120 -14.479 90.250 1.00 60.50 279 GLU A N 1
ATOM 2134 C CA . GLU A 1 279 ? -77.578 -14.236 88.878 1.00 60.50 279 GLU A CA 1
ATOM 2135 C C . GLU A 1 279 ? -77.043 -12.900 88.319 1.00 60.50 279 GLU A C 1
ATOM 2137 O O . GLU A 1 279 ? -76.653 -12.800 87.154 1.00 60.50 279 GLU A O 1
ATOM 2142 N N . GLU A 1 280 ? -76.918 -11.873 89.166 1.00 60.47 280 GLU A N 1
ATOM 2143 C CA . GLU A 1 280 ? -76.375 -10.560 88.783 1.00 60.47 280 GLU A CA 1
ATOM 2144 C C . GLU A 1 280 ? -74.841 -10.573 88.640 1.00 60.47 280 GLU A C 1
ATOM 2146 O O . GLU A 1 280 ? -74.270 -9.790 87.869 1.00 60.47 280 GLU A O 1
ATOM 2151 N N . VAL A 1 281 ? -74.157 -11.473 89.355 1.00 63.62 281 VAL A N 1
ATOM 2152 C CA . VAL A 1 281 ? -72.705 -11.674 89.228 1.00 63.62 281 VAL A CA 1
ATOM 2153 C C . VAL A 1 281 ? -72.381 -12.371 87.908 1.00 63.62 281 VAL A C 1
ATOM 2155 O O . VAL A 1 281 ? -71.514 -11.888 87.171 1.00 63.62 281 VAL A O 1
ATOM 2158 N N . ASP A 1 282 ? -73.115 -13.431 87.568 1.00 66.00 282 ASP A N 1
ATOM 2159 C CA . ASP A 1 282 ? -72.952 -14.142 86.296 1.00 66.00 282 ASP A CA 1
ATOM 2160 C C . ASP A 1 282 ? -73.344 -13.270 85.097 1.00 66.00 282 ASP A C 1
ATOM 2162 O O . ASP A 1 282 ? -72.646 -13.275 84.077 1.00 66.00 282 ASP A O 1
ATOM 2166 N N . ARG A 1 283 ? -74.370 -12.417 85.231 1.00 70.06 283 ARG A N 1
ATOM 2167 C CA . ARG A 1 283 ? -74.737 -11.439 84.193 1.00 70.06 283 ARG A CA 1
ATOM 2168 C C . ARG A 1 283 ? -73.604 -10.445 83.909 1.00 70.06 283 ARG A C 1
ATOM 2170 O O . ARG A 1 283 ? -73.255 -10.231 82.748 1.00 70.06 283 ARG A O 1
ATOM 2177 N N . ARG A 1 284 ? -72.979 -9.868 84.946 1.00 67.31 284 ARG A N 1
ATOM 2178 C CA . ARG A 1 284 ? -71.855 -8.920 84.782 1.00 67.31 284 ARG A CA 1
ATOM 2179 C C . ARG A 1 284 ? -70.564 -9.582 84.305 1.00 67.31 284 ARG A C 1
ATOM 2181 O O . ARG A 1 284 ? -69.791 -8.949 83.582 1.00 67.31 284 ARG A O 1
ATOM 2188 N N . ALA A 1 285 ? -70.306 -10.825 84.706 1.00 64.25 285 ALA A N 1
ATOM 2189 C CA . ALA A 1 285 ? -69.173 -11.597 84.201 1.00 64.25 285 ALA A CA 1
ATOM 2190 C C . ALA A 1 285 ? -69.359 -11.945 82.714 1.00 64.25 285 ALA A C 1
ATOM 2192 O O . ALA A 1 285 ? -68.424 -11.775 81.928 1.00 64.25 285 ALA A O 1
ATOM 2193 N N . GLY A 1 286 ? -70.576 -12.335 82.322 1.00 70.31 286 GLY A N 1
ATOM 2194 C CA . GLY A 1 286 ? -70.968 -12.559 80.932 1.00 70.31 286 GLY A CA 1
ATOM 2195 C C . GLY A 1 286 ? -70.837 -11.304 80.069 1.00 70.31 286 GLY A C 1
ATOM 2196 O O . GLY A 1 286 ? -70.226 -11.372 79.006 1.00 70.31 286 GLY A O 1
ATOM 2197 N N . GLU A 1 287 ? -71.310 -10.145 80.543 1.00 67.94 287 GLU A N 1
ATOM 2198 C CA . GLU A 1 287 ? -71.166 -8.863 79.829 1.00 67.94 287 GLU A CA 1
ATOM 2199 C C . GLU A 1 287 ? -69.698 -8.487 79.589 1.00 67.94 287 GLU A C 1
ATOM 2201 O O . GLU A 1 287 ? -69.324 -8.165 78.462 1.00 67.94 287 GLU A O 1
ATOM 2206 N N . LYS A 1 288 ? -68.831 -8.605 80.604 1.00 70.12 288 LYS A N 1
ATOM 2207 C CA . LYS A 1 288 ? -67.397 -8.302 80.446 1.00 70.12 288 LYS A CA 1
ATOM 2208 C C . LYS A 1 288 ? -66.677 -9.275 79.518 1.00 70.12 288 LYS A C 1
ATOM 2210 O O . LYS A 1 288 ? -65.804 -8.864 78.758 1.00 70.12 288 LYS A O 1
ATOM 2215 N N . ALA A 1 289 ? -67.019 -10.561 79.575 1.00 66.06 289 ALA A N 1
ATOM 2216 C CA . ALA A 1 289 ? -66.458 -11.549 78.660 1.00 66.06 289 ALA A CA 1
ATOM 2217 C C . ALA A 1 289 ? -66.890 -11.271 77.211 1.00 66.06 289 ALA A C 1
ATOM 2219 O O . ALA A 1 289 ? -66.072 -11.371 76.295 1.00 66.06 289 ALA A O 1
ATOM 2220 N N . TYR A 1 290 ? -68.146 -10.862 77.014 1.00 68.25 290 TYR A N 1
ATOM 2221 C CA . TYR A 1 290 ? -68.675 -10.502 75.703 1.00 68.25 290 TYR A CA 1
ATOM 2222 C C . TYR A 1 290 ? -68.026 -9.224 75.152 1.00 68.25 290 TYR A C 1
ATOM 2224 O O . TYR A 1 290 ? -67.664 -9.198 73.979 1.00 68.25 290 TYR A O 1
ATOM 2232 N N . GLU A 1 291 ? -67.791 -8.201 75.982 1.00 72.44 291 GLU A N 1
ATOM 2233 C CA . GLU A 1 291 ? -67.058 -6.987 75.581 1.00 72.44 291 GLU A CA 1
ATOM 2234 C C . GLU A 1 291 ? -65.617 -7.289 75.153 1.00 72.44 291 GLU A C 1
ATOM 2236 O O . GLU A 1 291 ? -65.161 -6.800 74.119 1.00 72.44 291 GLU A O 1
ATOM 2241 N N . ILE A 1 292 ? -64.903 -8.130 75.904 1.00 72.88 292 ILE A N 1
ATOM 2242 C CA . ILE A 1 292 ? -63.516 -8.500 75.588 1.00 72.88 292 ILE A CA 1
ATOM 2243 C C . ILE A 1 292 ? -63.450 -9.323 74.292 1.00 72.88 292 ILE A C 1
ATOM 2245 O O . ILE A 1 292 ? -62.590 -9.078 73.442 1.00 72.88 292 ILE A O 1
ATOM 2249 N N . ALA A 1 293 ? -64.370 -10.274 74.110 1.00 69.12 293 ALA A N 1
ATOM 2250 C CA . ALA A 1 293 ? -64.459 -11.068 72.887 1.00 69.12 293 ALA A CA 1
ATOM 2251 C C . ALA A 1 293 ? -64.858 -10.212 71.673 1.00 69.12 293 ALA A C 1
ATOM 2253 O O . ALA A 1 293 ? -64.301 -10.382 70.585 1.00 69.12 293 ALA A O 1
ATOM 2254 N N . ALA A 1 294 ? -65.777 -9.261 71.854 1.00 71.06 294 ALA A N 1
ATOM 2255 C CA . ALA A 1 294 ? -66.177 -8.323 70.812 1.00 71.06 294 ALA A CA 1
ATOM 2256 C C . ALA A 1 294 ? -65.020 -7.394 70.413 1.00 71.06 294 ALA A C 1
ATOM 2258 O O . ALA A 1 294 ? -64.792 -7.214 69.218 1.00 71.06 294 ALA A O 1
ATOM 2259 N N . GLY A 1 295 ? -64.252 -6.880 71.380 1.00 74.50 295 GLY A N 1
ATOM 2260 C CA . GLY A 1 295 ? -63.069 -6.050 71.132 1.00 74.50 295 GLY A CA 1
ATOM 2261 C C . GLY A 1 295 ? -61.982 -6.787 70.348 1.00 74.50 295 GLY A C 1
ATOM 2262 O O . GLY A 1 295 ? -61.563 -6.318 69.295 1.00 74.50 295 GLY A O 1
ATOM 2263 N N . MET A 1 296 ? -61.608 -7.999 70.777 1.00 70.50 296 MET A N 1
ATOM 2264 C CA . MET A 1 296 ? -60.627 -8.818 70.046 1.00 70.50 296 MET A CA 1
ATOM 2265 C C . MET A 1 296 ? -61.096 -9.187 68.633 1.00 70.50 296 MET A C 1
ATOM 2267 O O . MET A 1 296 ? -60.297 -9.204 67.700 1.00 70.50 296 MET A O 1
ATOM 2271 N N . THR A 1 297 ? -62.390 -9.462 68.452 1.00 71.81 297 THR A N 1
ATOM 2272 C CA . THR A 1 297 ? -62.947 -9.766 67.124 1.00 71.81 297 THR A CA 1
ATOM 2273 C C . THR A 1 297 ? -62.971 -8.526 66.225 1.00 71.81 297 THR A C 1
ATOM 2275 O O . THR A 1 297 ? -62.765 -8.642 65.016 1.00 71.81 297 THR A O 1
ATOM 2278 N N . ALA A 1 298 ? -63.220 -7.343 66.792 1.00 75.94 298 ALA A N 1
ATOM 2279 C CA . ALA A 1 298 ? -63.205 -6.080 66.063 1.00 75.94 298 ALA A CA 1
ATOM 2280 C C . ALA A 1 298 ? -61.787 -5.709 65.608 1.00 75.94 298 ALA A C 1
ATOM 2282 O O . ALA A 1 298 ? -61.604 -5.403 64.431 1.00 75.94 298 ALA A O 1
ATOM 2283 N N . ASP A 1 299 ? -60.790 -5.833 66.485 1.00 73.12 299 ASP A N 1
ATOM 2284 C CA . ASP A 1 299 ? -59.388 -5.554 66.151 1.00 73.12 299 ASP A CA 1
ATOM 2285 C C . ASP A 1 299 ? -58.855 -6.527 65.090 1.00 73.12 299 ASP A C 1
ATOM 2287 O O . ASP A 1 299 ? -58.190 -6.115 64.140 1.00 73.12 299 ASP A O 1
ATOM 2291 N N . TYR A 1 300 ? -59.212 -7.814 65.182 1.00 72.31 300 TYR A N 1
ATOM 2292 C CA . TYR A 1 300 ? -58.809 -8.809 64.184 1.00 72.31 300 TYR A CA 1
ATOM 2293 C C . TYR A 1 300 ? -59.429 -8.534 62.805 1.00 72.31 300 TYR A C 1
ATOM 2295 O O . TYR A 1 300 ? -58.758 -8.666 61.782 1.00 72.31 300 TYR A O 1
ATOM 2303 N N . LYS A 1 301 ? -60.699 -8.104 62.761 1.00 73.25 301 LYS A N 1
ATOM 2304 C CA . LYS A 1 301 ? -61.351 -7.678 61.512 1.00 73.25 301 LYS A CA 1
ATOM 2305 C C . LYS A 1 301 ? -60.739 -6.397 60.951 1.00 73.25 301 LYS A C 1
ATOM 2307 O O . LYS A 1 301 ? -60.554 -6.316 59.742 1.00 73.25 301 LYS A O 1
ATOM 2312 N N . ALA A 1 302 ? -60.407 -5.431 61.806 1.00 78.12 302 ALA A N 1
ATOM 2313 C CA . ALA A 1 302 ? -59.773 -4.186 61.385 1.00 78.12 302 ALA A CA 1
ATOM 2314 C C . ALA A 1 302 ? -58.389 -4.442 60.771 1.00 78.12 302 ALA A C 1
ATOM 2316 O O . ALA A 1 302 ? -58.094 -3.908 59.704 1.00 78.12 302 ALA A O 1
ATOM 2317 N N . GLN A 1 303 ? -57.583 -5.319 61.381 1.00 74.56 303 GLN A N 1
ATOM 2318 C CA . GLN A 1 303 ? -56.281 -5.705 60.835 1.00 74.56 303 GLN A CA 1
ATOM 2319 C C . GLN A 1 303 ? -56.424 -6.439 59.497 1.00 74.56 303 GLN A C 1
ATOM 2321 O O . GLN A 1 303 ? -55.751 -6.089 58.535 1.00 74.56 303 GLN A O 1
ATOM 2326 N N . GLN A 1 304 ? -57.349 -7.400 59.399 1.00 75.69 304 GLN A N 1
ATOM 2327 C CA . GLN A 1 304 ? -57.605 -8.119 58.149 1.00 75.69 304 GLN A CA 1
ATOM 2328 C C . GLN A 1 304 ? -58.067 -7.178 57.023 1.00 75.69 304 GLN A C 1
ATOM 2330 O O . GLN A 1 304 ? -57.676 -7.346 55.868 1.00 75.69 304 GLN A O 1
ATOM 2335 N N . GLU A 1 305 ? -58.900 -6.186 57.342 1.00 79.06 305 GLU A N 1
ATOM 2336 C CA . GLU A 1 305 ? -59.364 -5.197 56.369 1.00 79.06 305 GLU A CA 1
ATOM 2337 C C . GLU A 1 305 ? -58.240 -4.242 55.944 1.00 79.06 305 GLU A C 1
ATOM 2339 O O . GLU A 1 305 ? -58.183 -3.845 54.780 1.00 79.06 305 GLU A O 1
ATOM 2344 N N . GLN A 1 306 ? -57.326 -3.904 56.853 1.00 79.69 306 GLN A N 1
ATOM 2345 C CA . GLN A 1 306 ? -56.161 -3.079 56.550 1.00 79.69 306 GLN A CA 1
ATOM 2346 C C . GLN A 1 306 ? -55.140 -3.828 55.682 1.00 79.69 306 GLN A C 1
ATOM 2348 O O . GLN A 1 306 ? -54.737 -3.302 54.648 1.00 79.69 306 GLN A O 1
ATOM 2353 N N . ASP A 1 307 ? -54.831 -5.083 56.008 1.00 78.25 307 ASP A N 1
ATOM 2354 C CA . ASP A 1 307 ? -53.937 -5.930 55.209 1.00 78.25 307 ASP A CA 1
ATOM 2355 C C . ASP A 1 307 ? -54.495 -6.150 53.786 1.00 78.25 307 ASP A C 1
ATOM 2357 O O . ASP A 1 307 ? -53.758 -6.111 52.798 1.00 78.25 307 ASP A O 1
ATOM 2361 N N . ALA A 1 308 ? -55.819 -6.311 53.652 1.00 77.38 308 ALA A N 1
ATOM 2362 C CA . ALA A 1 308 ? -56.478 -6.421 52.350 1.00 77.38 308 ALA A CA 1
ATOM 2363 C C . ALA A 1 308 ? -56.396 -5.119 51.533 1.00 77.38 308 ALA A C 1
ATOM 2365 O O . ALA A 1 308 ? -56.227 -5.175 50.313 1.00 77.38 308 ALA A O 1
ATOM 2366 N N . ARG A 1 309 ? -56.499 -3.950 52.182 1.00 83.50 309 ARG A N 1
ATOM 2367 C CA . ARG A 1 309 ? -56.341 -2.639 51.528 1.00 83.50 309 ARG A CA 1
ATOM 2368 C C . ARG A 1 309 ? -54.907 -2.421 51.056 1.00 83.50 309 ARG A C 1
ATOM 2370 O O . ARG A 1 309 ? -54.718 -2.034 49.906 1.00 83.50 309 ARG A O 1
ATOM 2377 N N . ASP A 1 310 ? -53.921 -2.743 51.888 1.00 82.25 310 ASP A N 1
ATOM 2378 C CA . ASP A 1 310 ? -52.500 -2.585 51.562 1.00 82.25 310 ASP A CA 1
ATOM 2379 C C . ASP A 1 310 ? -52.080 -3.494 50.391 1.00 82.25 310 ASP A C 1
ATOM 2381 O O . ASP A 1 310 ? -51.345 -3.068 49.489 1.00 82.25 310 ASP A O 1
ATOM 2385 N N . ALA A 1 311 ? -52.609 -4.722 50.338 1.00 80.00 311 ALA A N 1
ATOM 2386 C CA . ALA A 1 311 ? -52.425 -5.622 49.200 1.00 80.00 311 ALA A CA 1
ATOM 2387 C C . ALA A 1 311 ? -53.052 -5.050 47.915 1.00 80.00 311 ALA A C 1
ATOM 2389 O O . ALA A 1 311 ? -52.430 -5.063 46.849 1.00 80.00 311 ALA A O 1
ATOM 2390 N N . TYR A 1 312 ? -54.261 -4.490 48.012 1.00 83.12 312 TYR A N 1
ATOM 2391 C CA . TYR A 1 312 ? -54.963 -3.905 46.870 1.00 83.12 312 TYR A CA 1
ATOM 2392 C C . TYR A 1 312 ? -54.253 -2.655 46.325 1.00 83.12 312 TYR A C 1
ATOM 2394 O O . TYR A 1 312 ? -54.079 -2.520 45.110 1.00 83.12 312 TYR A O 1
ATOM 2402 N N . ASP A 1 313 ? -53.787 -1.767 47.205 1.00 85.06 313 ASP A N 1
ATOM 2403 C CA . ASP A 1 313 ? -53.026 -0.571 46.829 1.00 85.06 313 ASP A CA 1
ATOM 2404 C C . ASP A 1 313 ? -51.687 -0.932 46.177 1.00 85.06 313 ASP A C 1
ATOM 2406 O O . ASP A 1 313 ? -51.312 -0.333 45.163 1.00 85.06 313 ASP A O 1
ATOM 2410 N N . SER A 1 314 ? -51.006 -1.963 46.683 1.00 81.94 314 SER A N 1
ATOM 2411 C CA . SER A 1 314 ? -49.770 -2.482 46.083 1.00 81.94 314 SER A CA 1
ATOM 2412 C C . SER A 1 314 ? -50.005 -3.005 44.661 1.00 81.94 314 SER A C 1
ATOM 2414 O O . SER A 1 314 ? -49.265 -2.651 43.739 1.00 81.94 314 SER A O 1
ATOM 2416 N N . ILE A 1 315 ? -51.092 -3.753 44.439 1.00 82.19 315 ILE A N 1
ATOM 2417 C CA . ILE A 1 315 ? -51.482 -4.243 43.106 1.00 82.19 315 ILE A CA 1
ATOM 2418 C C . ILE A 1 315 ? -51.814 -3.076 42.159 1.00 82.19 315 ILE A C 1
ATOM 2420 O O . ILE A 1 315 ? -51.388 -3.073 40.998 1.00 82.19 315 ILE A O 1
ATOM 2424 N N . ILE A 1 316 ? -52.533 -2.052 42.632 1.00 84.25 316 ILE A N 1
ATOM 2425 C CA . ILE A 1 316 ? -52.863 -0.863 41.828 1.00 84.25 316 ILE A CA 1
ATOM 2426 C C . ILE A 1 316 ? -51.597 -0.089 41.443 1.00 84.25 316 ILE A C 1
ATOM 2428 O O . ILE A 1 316 ? -51.454 0.330 40.287 1.00 84.25 316 ILE A O 1
ATOM 2432 N N . LEU A 1 317 ? -50.678 0.120 42.387 1.00 85.38 317 LEU A N 1
ATOM 2433 C CA . LEU A 1 317 ? -49.418 0.821 42.141 1.00 85.38 317 LEU A CA 1
ATOM 2434 C C . LEU A 1 317 ? -48.543 0.061 41.140 1.00 85.38 317 LEU A C 1
ATOM 2436 O O . LEU A 1 317 ? -48.035 0.672 40.195 1.00 85.38 317 LEU A O 1
ATOM 2440 N N . ALA A 1 318 ? -48.447 -1.262 41.267 1.00 82.12 318 ALA A N 1
ATOM 2441 C CA . ALA A 1 318 ? -47.734 -2.103 40.312 1.00 82.12 318 ALA A CA 1
ATOM 2442 C C . ALA A 1 318 ? -48.369 -2.052 38.907 1.00 82.12 318 ALA A C 1
ATOM 2444 O O . ALA A 1 318 ? -47.664 -1.874 37.911 1.00 82.12 318 ALA A O 1
ATOM 2445 N N . GLY A 1 319 ? -49.703 -2.081 38.801 1.00 81.19 319 GLY A N 1
ATOM 2446 C CA . GLY A 1 319 ? -50.413 -1.920 37.524 1.00 81.19 319 GLY A CA 1
ATOM 2447 C C . GLY A 1 319 ? -50.165 -0.560 36.852 1.00 81.19 319 GLY A C 1
ATOM 2448 O O . GLY A 1 319 ? -49.979 -0.476 35.630 1.00 81.19 319 GLY A O 1
ATOM 2449 N N . ARG A 1 320 ? -50.092 0.520 37.642 1.00 85.75 320 ARG A N 1
ATOM 2450 C CA . ARG A 1 320 ? -49.716 1.861 37.151 1.00 85.75 320 ARG A CA 1
ATOM 2451 C C . ARG A 1 320 ? -48.257 1.912 36.693 1.00 85.75 320 ARG A C 1
ATOM 2453 O O . ARG A 1 320 ? -47.978 2.516 35.656 1.00 85.75 320 ARG A O 1
ATOM 2460 N N . SER A 1 321 ? -47.352 1.253 37.416 1.00 83.56 321 SER A N 1
ATOM 2461 C CA . SER A 1 321 ? -45.934 1.135 37.052 1.00 83.56 321 SER A CA 1
ATOM 2462 C C . SER A 1 321 ? -45.758 0.425 35.706 1.00 83.56 321 SER A C 1
ATOM 2464 O O . SER A 1 321 ? -45.155 0.985 34.789 1.00 83.56 321 SER A O 1
ATOM 2466 N N . ILE A 1 322 ? -46.396 -0.738 35.526 1.00 83.31 322 ILE A N 1
ATOM 2467 C CA . ILE A 1 322 ? -46.392 -1.496 34.262 1.00 83.31 322 ILE A CA 1
ATOM 2468 C C . ILE A 1 322 ? -46.925 -0.637 33.108 1.00 83.31 322 ILE A C 1
ATOM 2470 O O . ILE A 1 322 ? -46.317 -0.576 32.038 1.00 83.31 322 ILE A O 1
ATOM 2474 N N . THR A 1 323 ? -48.023 0.091 33.329 1.00 85.06 323 THR A N 1
ATOM 2475 C CA . THR A 1 323 ? -48.599 0.988 32.315 1.00 85.06 323 THR A CA 1
ATOM 2476 C C . THR A 1 323 ? -47.617 2.093 31.906 1.00 85.06 323 THR A C 1
ATOM 2478 O O . THR A 1 323 ? -47.455 2.365 30.714 1.00 85.06 323 THR A O 1
ATOM 2481 N N . SER A 1 324 ? -46.928 2.705 32.872 1.00 83.50 324 SER A N 1
ATOM 2482 C CA . SER A 1 324 ? -45.915 3.740 32.627 1.00 83.50 324 SER A CA 1
ATOM 2483 C 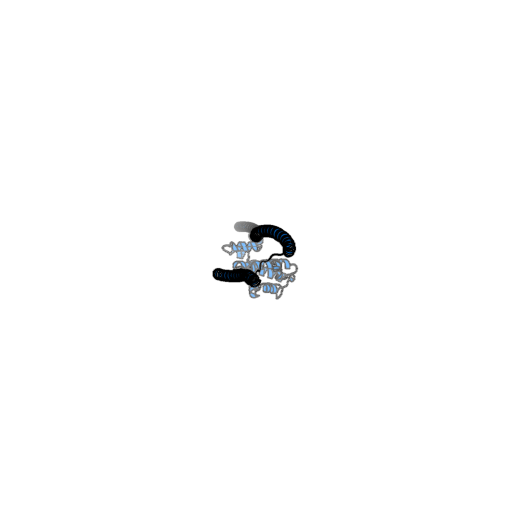C . SER A 1 324 ? -44.708 3.196 31.849 1.00 83.50 324 SER A C 1
ATOM 2485 O O . SER A 1 324 ? -44.274 3.804 30.866 1.00 83.50 324 SER A O 1
ATOM 2487 N N . ILE A 1 325 ? -44.222 2.004 32.219 1.00 83.69 325 ILE A N 1
ATOM 2488 C CA . ILE A 1 325 ? -43.123 1.300 31.537 1.00 83.69 325 ILE A CA 1
ATOM 2489 C C . ILE A 1 325 ? -43.476 1.057 30.063 1.00 83.69 325 ILE A C 1
ATOM 2491 O O . ILE A 1 325 ? -42.705 1.420 29.171 1.00 83.69 325 ILE A O 1
ATOM 2495 N N . VAL A 1 326 ? -44.673 0.530 29.783 1.00 83.50 326 VAL A N 1
ATOM 2496 C CA . VAL A 1 326 ? -45.156 0.274 28.413 1.00 83.50 326 VAL A CA 1
ATOM 2497 C C . VAL A 1 326 ? -45.272 1.569 27.598 1.00 83.50 326 VAL A C 1
ATOM 2499 O O . VAL A 1 326 ? -44.870 1.606 26.432 1.00 83.50 326 VAL A O 1
ATOM 2502 N N . GLN A 1 327 ? -45.803 2.646 28.186 1.00 82.75 327 GLN A N 1
ATOM 2503 C CA . GLN A 1 327 ? -45.944 3.935 27.497 1.00 82.75 327 GLN A CA 1
ATOM 2504 C C . GLN A 1 327 ? -44.590 4.570 27.159 1.00 82.75 327 GLN A C 1
ATOM 2506 O O . GLN A 1 327 ? -44.402 5.051 26.036 1.00 82.75 327 GLN A O 1
ATOM 2511 N N . SER A 1 328 ? -43.640 4.535 28.096 1.00 80.06 328 SER A N 1
ATOM 2512 C CA . SER A 1 328 ? -42.283 5.055 27.897 1.00 80.06 328 SER A CA 1
ATOM 2513 C C . SER A 1 328 ? -41.543 4.280 26.803 1.00 80.06 328 SER A C 1
ATOM 2515 O O . SER A 1 328 ? -41.028 4.871 25.848 1.00 80.06 328 SER A O 1
ATOM 2517 N N . ALA A 1 329 ? -41.596 2.948 26.859 1.00 79.31 329 ALA A N 1
ATOM 2518 C CA . ALA A 1 329 ? -40.946 2.091 25.876 1.00 79.31 329 ALA A CA 1
ATOM 2519 C C . ALA A 1 329 ? -41.532 2.277 24.467 1.00 79.31 329 ALA A C 1
ATOM 2521 O O . ALA A 1 329 ? -40.787 2.391 23.495 1.00 79.31 329 ALA A O 1
ATOM 2522 N N . LYS A 1 330 ? -42.858 2.427 24.333 1.00 78.94 330 LYS A N 1
ATOM 2523 C CA . LYS A 1 330 ? -43.515 2.720 23.044 1.00 78.94 330 LYS A CA 1
ATOM 2524 C C . LYS A 1 330 ? -42.984 4.003 22.388 1.00 78.94 330 LYS A C 1
ATOM 2526 O O . LYS A 1 330 ? -42.836 4.052 21.165 1.00 78.94 330 LYS A O 1
ATOM 2531 N N . MET A 1 331 ? -42.690 5.036 23.179 1.00 76.56 331 MET A N 1
ATOM 2532 C CA . MET A 1 331 ? -42.122 6.299 22.688 1.00 76.56 331 MET A CA 1
ATOM 2533 C C . MET A 1 331 ? -40.648 6.160 22.291 1.00 76.56 331 MET A C 1
ATOM 2535 O O . MET A 1 331 ? -40.221 6.774 21.311 1.00 76.56 331 MET A O 1
ATOM 2539 N N . GLN A 1 332 ? -39.884 5.344 23.019 1.00 75.50 332 GLN A N 1
ATOM 2540 C CA . GLN A 1 332 ? -38.467 5.083 22.752 1.00 75.50 332 GLN A CA 1
ATOM 2541 C C . GLN A 1 332 ? -38.269 4.187 21.518 1.00 75.50 332 GLN A C 1
ATOM 2543 O O . GLN A 1 332 ? -37.507 4.545 20.620 1.00 75.50 332 GLN A O 1
ATOM 2548 N N . PHE A 1 333 ? -39.035 3.098 21.382 1.00 80.69 333 PHE A N 1
ATOM 2549 C CA . PHE A 1 333 ? -38.959 2.188 20.230 1.00 80.69 333 PHE A CA 1
ATOM 2550 C C . PHE A 1 333 ? -39.271 2.864 18.892 1.00 80.69 333 PHE A C 1
ATOM 2552 O O . PHE A 1 333 ? -38.728 2.469 17.859 1.00 80.69 333 PHE A O 1
ATOM 2559 N N . ARG A 1 334 ? -40.106 3.912 18.900 1.00 75.19 334 ARG A N 1
ATOM 2560 C CA . ARG A 1 334 ? -40.445 4.699 17.704 1.00 75.19 334 ARG A CA 1
ATOM 2561 C C . ARG A 1 334 ? -39.279 5.556 17.193 1.00 75.19 334 ARG A C 1
ATOM 2563 O O . ARG A 1 334 ? -39.294 5.946 16.030 1.00 75.19 334 ARG A O 1
ATOM 2570 N N . LYS A 1 335 ? -38.297 5.864 18.046 1.00 76.69 335 LYS A N 1
ATOM 2571 C CA . LYS A 1 335 ? -37.156 6.741 17.731 1.00 76.69 335 LYS A CA 1
ATOM 2572 C C . LYS A 1 335 ? -35.853 5.981 17.462 1.00 76.69 335 LYS A C 1
ATOM 2574 O O . LYS A 1 335 ? -34.902 6.594 16.991 1.00 76.69 335 LYS A O 1
ATOM 2579 N N . LEU A 1 336 ? -35.806 4.680 17.752 1.00 78.94 336 LEU A N 1
ATOM 2580 C CA . LEU A 1 336 ? -34.593 3.871 17.621 1.00 78.94 336 LEU A CA 1
ATOM 2581 C C . LEU A 1 336 ? -34.415 3.304 16.195 1.00 78.94 336 LEU A C 1
ATOM 2583 O O . LEU A 1 336 ? -35.412 2.944 15.559 1.00 78.94 336 LEU A O 1
ATOM 2587 N N . PRO A 1 337 ? -33.175 3.196 15.681 1.00 77.31 337 PRO A N 1
ATOM 2588 C CA . PRO A 1 337 ? -32.853 2.458 14.455 1.00 77.31 337 PRO A CA 1
ATOM 2589 C C . PRO A 1 337 ? -33.009 0.929 14.631 1.00 77.31 337 PRO A C 1
ATOM 2591 O O . PRO A 1 337 ? -33.081 0.435 15.756 1.00 77.31 337 PRO A O 1
ATOM 2594 N N . ASN A 1 338 ? -33.129 0.168 13.531 1.00 70.56 338 ASN A N 1
ATOM 2595 C CA . ASN A 1 338 ? -33.496 -1.266 13.559 1.00 70.56 338 ASN A CA 1
ATOM 2596 C C . ASN A 1 338 ? -32.523 -2.155 14.351 1.00 70.56 338 ASN A C 1
ATOM 2598 O O . ASN A 1 338 ? -32.969 -3.066 15.039 1.00 70.56 338 ASN A O 1
ATOM 2602 N N . ASP A 1 339 ? -31.232 -1.865 14.279 1.00 76.00 339 ASP A N 1
ATOM 2603 C CA . ASP A 1 339 ? -30.126 -2.560 14.945 1.00 76.00 339 ASP A CA 1
ATOM 2604 C C . ASP A 1 339 ? -30.102 -2.360 16.471 1.00 76.00 339 ASP A C 1
ATOM 2606 O O . ASP A 1 339 ? -29.564 -3.192 17.193 1.00 76.00 339 ASP A O 1
ATOM 2610 N N . GLN A 1 340 ? -30.739 -1.303 16.987 1.00 75.81 340 GLN A N 1
ATOM 2611 C CA . GLN A 1 340 ? -30.815 -1.024 18.430 1.00 75.81 340 GLN A CA 1
ATOM 2612 C C . GLN A 1 340 ? -32.127 -1.489 19.079 1.00 75.81 340 GLN A C 1
ATOM 2614 O O . GLN A 1 340 ? -32.250 -1.489 20.307 1.00 75.81 340 GLN A O 1
ATOM 2619 N N . ARG A 1 341 ? -33.127 -1.893 18.279 1.00 77.31 341 ARG A N 1
ATOM 2620 C CA . ARG A 1 341 ? -34.438 -2.320 18.799 1.00 77.31 341 ARG A CA 1
ATOM 2621 C C . ARG A 1 341 ? -34.351 -3.608 19.608 1.00 77.31 341 ARG A C 1
ATOM 2623 O O . ARG A 1 341 ? -35.036 -3.715 20.615 1.00 77.31 341 ARG A O 1
ATOM 2630 N N . GLU A 1 342 ? -33.528 -4.562 19.190 1.00 78.00 342 GLU A N 1
ATOM 2631 C CA . GLU A 1 342 ? -33.472 -5.895 19.801 1.00 78.00 342 GLU A CA 1
ATOM 2632 C C . GLU A 1 342 ? -32.952 -5.847 21.248 1.00 78.00 342 GLU A C 1
ATOM 2634 O O . GLU A 1 342 ? -33.582 -6.381 22.161 1.00 78.00 342 GLU A O 1
ATOM 2639 N N . THR A 1 343 ? -31.881 -5.089 21.494 1.00 79.12 343 THR A N 1
ATOM 2640 C CA . THR A 1 343 ? -31.345 -4.855 22.845 1.00 79.12 343 THR A CA 1
ATOM 2641 C C . THR A 1 343 ? -32.348 -4.127 23.741 1.00 79.12 343 THR A C 1
ATOM 2643 O O . THR A 1 343 ? -32.547 -4.514 24.894 1.00 79.12 343 THR A O 1
ATOM 2646 N N . ALA A 1 344 ? -33.029 -3.109 23.210 1.00 79.06 344 ALA A N 1
ATOM 2647 C CA . ALA A 1 344 ? -34.040 -2.364 23.955 1.00 79.06 344 ALA A CA 1
ATOM 2648 C C . ALA A 1 344 ? -35.292 -3.216 24.263 1.00 79.06 344 ALA A C 1
ATOM 2650 O O . ALA A 1 344 ? -35.889 -3.066 25.329 1.00 79.06 344 ALA A O 1
ATOM 2651 N N . ILE A 1 345 ? -35.670 -4.149 23.378 1.00 80.31 345 ILE A N 1
ATOM 2652 C CA . ILE A 1 345 ? -36.753 -5.118 23.616 1.00 80.31 345 ILE A CA 1
ATOM 2653 C C . ILE A 1 345 ? -36.376 -6.069 24.756 1.00 80.31 345 ILE A C 1
ATOM 2655 O O . ILE A 1 345 ? -37.182 -6.268 25.662 1.00 80.31 345 ILE A O 1
ATOM 2659 N N . ASN A 1 346 ? -35.154 -6.604 24.764 1.00 81.19 346 ASN A N 1
ATOM 2660 C CA . ASN A 1 346 ? -34.707 -7.515 25.823 1.00 81.19 346 ASN A CA 1
ATOM 2661 C C . ASN A 1 346 ? -34.674 -6.833 27.199 1.00 81.19 346 ASN A C 1
ATOM 2663 O O . ASN A 1 346 ? -35.155 -7.397 28.183 1.00 81.19 346 ASN A O 1
ATOM 2667 N N . GLN A 1 347 ? -34.184 -5.592 27.269 1.00 82.75 347 GLN A N 1
ATOM 2668 C CA . GLN A 1 347 ? -34.219 -4.801 28.505 1.00 82.75 347 GLN A CA 1
ATOM 2669 C C . GLN A 1 347 ? -35.656 -4.550 28.978 1.00 82.75 347 GLN A C 1
ATOM 2671 O O . GLN A 1 347 ? -35.963 -4.740 30.153 1.00 82.75 347 GLN A O 1
ATOM 2676 N N . PHE A 1 348 ? -36.558 -4.204 28.058 1.00 85.50 348 PHE A N 1
ATOM 2677 C CA . PHE A 1 348 ? -37.970 -3.986 28.361 1.00 85.50 348 PHE A CA 1
ATOM 2678 C C . PHE A 1 348 ? -38.671 -5.241 28.906 1.00 85.50 348 PHE A C 1
ATOM 2680 O O . PHE A 1 348 ? -39.411 -5.155 29.889 1.00 85.50 348 PHE A O 1
ATOM 2687 N N . VAL A 1 349 ? -38.410 -6.412 28.315 1.00 82.88 349 VAL A N 1
ATOM 2688 C CA . VAL A 1 349 ? -38.952 -7.699 28.786 1.00 82.88 349 VAL A CA 1
ATOM 2689 C C . VAL A 1 349 ? -38.470 -8.012 30.205 1.00 82.88 349 VAL A C 1
ATOM 2691 O O . VAL A 1 349 ? -39.278 -8.413 31.042 1.00 82.88 349 VAL A O 1
ATOM 2694 N N . HIS A 1 350 ? -37.194 -7.766 30.516 1.00 85.25 350 HIS A N 1
ATOM 2695 C CA . HIS A 1 350 ? -36.672 -7.946 31.874 1.00 85.25 350 HIS A CA 1
ATOM 2696 C C . HIS A 1 350 ? -37.333 -7.011 32.895 1.00 85.25 350 HIS A C 1
ATOM 2698 O O . HIS A 1 350 ? -37.691 -7.455 33.987 1.00 85.25 350 HIS A O 1
ATOM 2704 N N . THR A 1 351 ? -37.542 -5.738 32.551 1.00 83.31 351 THR A N 1
ATOM 2705 C CA . THR A 1 351 ? -38.206 -4.782 33.453 1.00 83.31 351 THR A CA 1
ATOM 2706 C C . THR A 1 351 ? -39.668 -5.157 33.708 1.00 83.31 351 THR A C 1
ATOM 2708 O O . THR A 1 351 ? -40.128 -5.086 34.847 1.00 83.31 351 THR A O 1
ATOM 2711 N N . LEU A 1 352 ? -40.393 -5.615 32.681 1.00 82.50 352 LEU A N 1
ATOM 2712 C CA . LEU A 1 352 ? -41.764 -6.110 32.844 1.00 82.50 352 LEU A CA 1
ATOM 2713 C C . LEU A 1 352 ? -41.830 -7.366 33.718 1.00 82.50 352 LEU A C 1
ATOM 2715 O O . LEU A 1 352 ? -42.705 -7.455 34.577 1.00 82.50 352 LEU A O 1
ATOM 2719 N N . ALA A 1 353 ? -40.900 -8.306 33.539 1.00 80.88 353 ALA A N 1
ATOM 2720 C CA . ALA A 1 353 ? -40.831 -9.515 34.355 1.00 80.88 353 ALA A CA 1
ATOM 2721 C C . ALA A 1 353 ? -40.580 -9.195 35.840 1.00 80.88 353 ALA A C 1
ATOM 2723 O O . ALA A 1 353 ? -41.194 -9.809 36.710 1.00 80.88 353 ALA A O 1
ATOM 2724 N N . SER A 1 354 ? -39.740 -8.195 36.135 1.00 81.19 354 SER A N 1
ATOM 2725 C CA . SER A 1 354 ? -39.511 -7.725 37.508 1.00 81.19 354 SER A CA 1
ATOM 2726 C C . SER A 1 354 ? -40.784 -7.147 38.134 1.00 81.19 354 SER A C 1
ATOM 2728 O O . SER A 1 354 ? -41.155 -7.537 39.237 1.00 81.19 354 SER A O 1
ATOM 2730 N N . ALA A 1 355 ? -41.496 -6.276 37.411 1.00 78.44 355 ALA A N 1
ATOM 2731 C CA . ALA A 1 355 ? -42.742 -5.678 37.896 1.00 78.44 355 ALA A CA 1
ATOM 2732 C C . ALA A 1 355 ? -43.867 -6.719 38.072 1.00 78.44 355 ALA A C 1
ATOM 2734 O O . ALA A 1 355 ? -44.665 -6.631 39.002 1.00 78.44 355 ALA A O 1
ATOM 2735 N N . GLN A 1 356 ? -43.923 -7.739 37.211 1.00 77.69 356 GLN A N 1
ATOM 2736 C CA . GLN A 1 356 ? -44.851 -8.865 37.361 1.00 77.69 356 GLN A CA 1
ATOM 2737 C C . GLN A 1 356 ? -44.503 -9.749 38.574 1.00 77.69 356 GLN A C 1
ATOM 2739 O O . GLN A 1 356 ? -45.405 -10.277 39.232 1.00 77.69 356 GLN A O 1
ATOM 2744 N N . GLY A 1 357 ? -43.214 -9.907 38.886 1.00 78.69 357 GLY A N 1
ATOM 2745 C CA . GLY A 1 357 ? -42.748 -10.614 40.080 1.00 78.69 357 GLY A CA 1
ATOM 2746 C C . GLY A 1 357 ? -43.214 -9.948 41.376 1.00 78.69 357 GLY A C 1
ATOM 2747 O O . GLY A 1 357 ? -43.663 -10.642 42.284 1.00 78.69 357 GLY A O 1
ATOM 2748 N N . GLU A 1 358 ? -43.203 -8.614 41.427 1.00 74.44 358 GLU A N 1
ATOM 2749 C CA . GLU A 1 358 ? -43.722 -7.839 42.565 1.00 74.44 358 GLU A CA 1
ATOM 2750 C C . GLU A 1 358 ? -45.229 -8.058 42.770 1.00 74.44 358 GLU A C 1
ATOM 2752 O O . GLU A 1 358 ? -45.665 -8.279 43.895 1.00 74.44 358 GLU A O 1
ATOM 2757 N N . VAL A 1 359 ? -46.020 -8.107 41.690 1.00 73.69 359 VAL A N 1
ATOM 2758 C CA . VAL A 1 359 ? -47.462 -8.425 41.764 1.00 73.69 359 VAL A CA 1
ATOM 2759 C C . VAL A 1 359 ? -47.701 -9.847 42.270 1.00 73.69 359 VAL A C 1
ATOM 2761 O O . VAL A 1 359 ? -48.614 -10.078 43.058 1.00 73.69 359 VAL A O 1
ATOM 2764 N N . SER A 1 360 ? -46.879 -10.801 41.830 1.00 75.12 360 SER A N 1
ATOM 2765 C CA . SER A 1 360 ? -47.022 -12.213 42.207 1.00 75.12 360 SER A CA 1
ATOM 2766 C C . SER A 1 360 ? -46.650 -12.481 43.667 1.00 75.12 360 SER A C 1
ATOM 2768 O O . SER A 1 360 ? -47.072 -13.492 44.206 1.00 75.12 360 SER A O 1
ATOM 2770 N N . ALA A 1 361 ? -45.868 -11.603 44.301 1.00 71.81 361 ALA A N 1
ATOM 2771 C CA . ALA A 1 361 ? -45.528 -11.699 45.720 1.00 71.81 361 ALA A CA 1
ATOM 2772 C C . ALA A 1 361 ? -46.615 -11.118 46.647 1.00 71.81 361 ALA A C 1
ATOM 2774 O O . ALA A 1 361 ? -46.588 -11.379 47.849 1.00 71.81 361 ALA A O 1
ATOM 2775 N N . CYS A 1 362 ? -47.545 -10.321 46.105 1.00 67.31 362 CYS A N 1
ATOM 2776 C CA . CYS A 1 362 ? -48.677 -9.744 46.838 1.00 67.31 362 CYS A CA 1
ATOM 2777 C C . CYS A 1 362 ? -49.947 -10.617 46.804 1.00 67.31 362 CYS A C 1
ATOM 2779 O O . CYS A 1 362 ? -50.889 -10.322 47.539 1.00 67.31 362 CYS A O 1
ATOM 2781 N N . LEU A 1 363 ? -49.986 -11.632 45.932 1.00 62.25 363 LEU A N 1
ATOM 2782 C CA . LEU A 1 363 ? -51.056 -12.630 45.797 1.00 62.25 363 LEU A CA 1
ATOM 2783 C C . LEU A 1 363 ? -50.673 -13.911 46.539 1.00 62.25 363 LEU A C 1
ATOM 2785 O O . LEU A 1 363 ? -51.592 -14.533 47.119 1.00 62.25 363 LEU A O 1
#

pLDDT: mean 78.23, std 16.95, range [33.38, 98.56]

Secondary structure (DSSP, 8-state):
--STTTGGG----GGGGGGHHHHHHHHHHHHHHTTT-TTTHHHHHHHHHHHHHHHHHTT--SSSHHHHHHHHTT--HHHHHHHHHHHHHHHS--HHHHHT-S---HHHHHHHHHTTTHHHHHHHS-S-HHHHHHHHHHHHHHHHHHHHHHHHHHHHHHHHHHHHHHHHHHHHHHHHHHHHHHHHHHHHHHHHHHHHHHHHHHHHHHHHHHHHHHHHHHHHHHHHHHHHHHHHHHHHHHHHHHHHHHHHHHHHHHHHHHHHHHHHHHHTTS-------HHHHHHHHHHHHHHHHHHHHHHHHHHHHHHHHHHHHHHHHHHHHHHHHHHHHHHHHTTS-HHHHHHHHHHHHHHHHHHHHHHHHH-

Foldseek 3Di:
DPPVVVVVQQQQQVLLPPCSVVLSVLLVQLVVQPPPDPLSLLVNLQSLLVNVVSCVVSVQPDPGSSVVSVVSVVDDPVRSVVSNVSNVVVVPCDVVNVVPDPDQDPSNLVVCLVSPCLVVLVVPPPPDPVSVVSNVVSVVVVVVVVVVVVVVVVVVVVVVVVVVVVVVVVVVVVVVVVVVVVVVVVVVVVVVVVVVVVVVVVVVVVVVVVVVVVVVVVVVVVVVVVVVVVVVVVVVVVVVVVVVVVVVVVVVVVVVVVVVVVVVVVVVVPDDPDDDDVVVVVVVVVVVVVVVVVVVVVVVVVVVVVLVVVLVVQLVVLVVVLVVLVVVLVVVLVPDDPVCNVVSVVVSVVVNVVSVVSNVVSD